Protein AF-A0A957XWQ9-F1 (afdb_monomer_lite)

Secondary structure (DSSP, 8-state):
---------HHHHHHHHHHHHHHHHHHHHHHHHHHHIIIIITTSBHHHHTTSTT--HHHHHHH-THHHHHHHHHHHHHHHHHHHHHHHHTT--GGGHHHHHHHHHHHHHHHHHHHTTB--TT-THHHHHHHHHHHHHTT---TTT--GGG-TTSTTTTT-S-TT----S-HHHHHHHHHHHHHHHHHH-

Radius of gyration: 24.07 Å; chains: 1; bounding box: 69×30×76 Å

pLDDT: mean 92.52, std 11.24, range [43.78, 98.69]

Sequence (189 aa):
MRSQSRAFPNSVFQASTSRLALWVLLGAGALSIVCYWAFFVRPFGLLDLAHRPLLDLFKLSQTDPAARTRVIAGYLVLGALYWLGWRAAQRVERQDARAAWLVVIASAMIAAGVLLFMYPFGAADLFDNIMHGRILGVYGANPFTDTAAQFRGDPIYAFTAWKRTTSAYGPAWEMLAGGTAWLVHQIVG

Structure (mmCIF, N/CA/C/O backbone):
data_AF-A0A957XWQ9-F1
#
_entry.id   AF-A0A957XWQ9-F1
#
loop_
_atom_site.group_PDB
_atom_site.id
_atom_site.type_symbol
_atom_site.label_atom_id
_atom_site.label_alt_id
_atom_site.label_comp_id
_atom_site.label_asym_id
_atom_site.label_entity_id
_atom_site.label_seq_id
_atom_site.pdbx_PDB_ins_code
_atom_site.Cartn_x
_atom_site.Cartn_y
_atom_site.Cartn_z
_atom_site.occupancy
_atom_site.B_iso_or_equiv
_atom_site.auth_seq_id
_atom_site.auth_c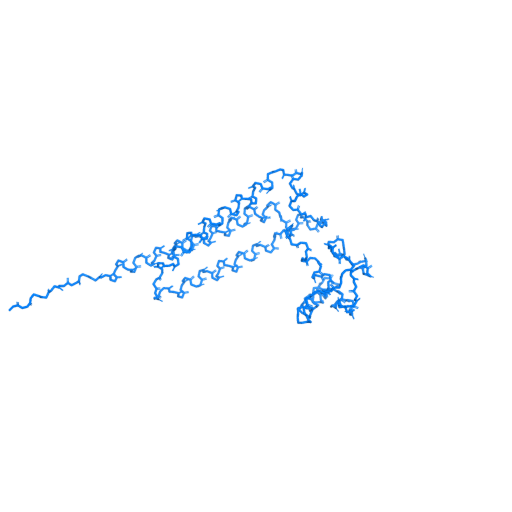omp_id
_atom_site.auth_asym_id
_atom_site.auth_atom_id
_atom_site.pdbx_PDB_model_num
ATOM 1 N N . MET A 1 1 ? -46.807 -10.553 50.961 1.00 46.06 1 MET A N 1
ATOM 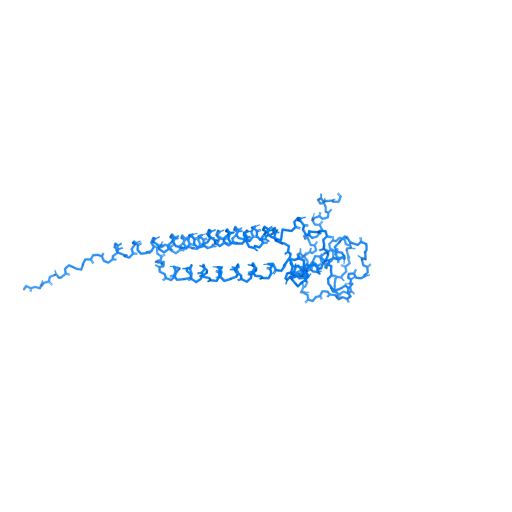2 C CA . MET A 1 1 ? -46.068 -9.380 50.443 1.00 46.06 1 MET A CA 1
ATOM 3 C C . MET A 1 1 ? -44.795 -9.860 49.748 1.00 46.06 1 MET A C 1
ATOM 5 O O . MET A 1 1 ? -43.836 -10.193 50.426 1.00 46.06 1 MET A O 1
ATOM 9 N N . ARG A 1 2 ? -44.802 -9.991 48.412 1.00 43.78 2 ARG A N 1
ATOM 10 C CA . ARG A 1 2 ? -43.590 -10.260 47.617 1.00 43.78 2 ARG A CA 1
ATOM 11 C C . ARG A 1 2 ? -43.001 -8.915 47.201 1.00 43.78 2 ARG A C 1
ATOM 13 O O . ARG A 1 2 ? -43.626 -8.181 46.443 1.00 43.78 2 ARG A O 1
ATOM 20 N N . SER A 1 3 ? -41.838 -8.598 47.759 1.00 50.34 3 SER A N 1
ATOM 21 C CA . SER A 1 3 ? -41.017 -7.443 47.404 1.00 50.34 3 SER A CA 1
ATOM 22 C C . SER A 1 3 ? -40.671 -7.495 45.911 1.00 50.34 3 SER A C 1
ATOM 24 O O . SER A 1 3 ? -39.989 -8.415 45.464 1.00 50.34 3 SER A O 1
ATOM 26 N N . GLN A 1 4 ? -41.176 -6.536 45.131 1.00 49.97 4 GLN A N 1
ATOM 27 C CA . GLN A 1 4 ? -40.688 -6.270 43.781 1.00 49.97 4 GLN A CA 1
ATOM 28 C C . GLN A 1 4 ? -39.400 -5.449 43.900 1.00 49.97 4 GLN A C 1
ATOM 30 O O . GLN A 1 4 ? -39.441 -4.228 44.052 1.00 49.97 4 GLN A O 1
ATOM 35 N N . SER A 1 5 ? -38.247 -6.111 43.830 1.00 50.88 5 SER A N 1
ATOM 36 C CA . SER A 1 5 ? -36.972 -5.431 43.611 1.00 50.88 5 SER A CA 1
ATOM 37 C C . SER A 1 5 ? -36.968 -4.857 42.191 1.00 50.88 5 SER A C 1
ATOM 39 O O . SER A 1 5 ? -36.780 -5.589 41.217 1.00 50.88 5 SER A O 1
ATOM 41 N N . ARG A 1 6 ? -37.213 -3.550 42.057 1.00 54.44 6 ARG A N 1
ATOM 42 C CA . ARG A 1 6 ? -37.008 -2.813 40.804 1.00 54.44 6 ARG A CA 1
ATOM 43 C C . ARG A 1 6 ? -35.522 -2.870 40.450 1.00 54.44 6 ARG A C 1
ATOM 45 O O . ARG A 1 6 ? -34.718 -2.155 41.041 1.00 54.44 6 ARG A O 1
ATOM 52 N N . ALA A 1 7 ? -35.160 -3.731 39.504 1.00 58.50 7 ALA A N 1
ATOM 53 C CA . ALA A 1 7 ? -33.863 -3.663 38.851 1.00 58.50 7 ALA A CA 1
ATOM 54 C C . ALA A 1 7 ? -33.767 -2.306 38.135 1.00 58.50 7 ALA A C 1
ATOM 56 O O . ALA A 1 7 ? -34.579 -2.003 37.260 1.00 58.50 7 ALA A O 1
ATOM 57 N N . PHE A 1 8 ? -32.814 -1.468 38.541 1.00 59.78 8 PHE A N 1
ATOM 58 C CA . PHE A 1 8 ? -32.465 -0.266 37.788 1.00 59.78 8 PHE A CA 1
ATOM 59 C C . PHE A 1 8 ? -32.029 -0.672 36.367 1.00 59.78 8 PHE A C 1
ATOM 61 O O . PHE A 1 8 ? -31.379 -1.708 36.203 1.00 59.78 8 PHE A O 1
ATOM 68 N N . PRO A 1 9 ? -32.391 0.088 35.321 1.00 54.88 9 PRO A N 1
ATOM 69 C CA . PRO A 1 9 ? -32.168 -0.343 33.949 1.00 54.88 9 PRO A CA 1
ATOM 70 C C . PRO A 1 9 ? -30.676 -0.278 33.593 1.00 54.88 9 PRO A C 1
ATOM 72 O O . PRO A 1 9 ? -30.135 0.783 33.284 1.00 54.88 9 PRO A O 1
ATOM 75 N N . ASN A 1 10 ? -30.022 -1.445 33.577 1.00 62.34 10 ASN A N 1
ATOM 76 C CA . ASN A 1 10 ? -28.653 -1.648 33.079 1.00 62.34 10 ASN A CA 1
ATOM 77 C C . ASN A 1 10 ? -28.434 -1.120 31.646 1.00 62.34 10 ASN A C 1
ATOM 79 O O . ASN A 1 10 ? -27.294 -0.896 31.249 1.00 62.34 10 ASN A O 1
ATOM 83 N N . SER A 1 11 ? -29.507 -0.884 30.887 1.00 62.12 11 SER A N 1
ATOM 84 C CA . SER A 1 11 ? -29.469 -0.446 29.490 1.00 62.12 11 SER A CA 1
ATOM 85 C C . SER A 1 11 ? -28.852 0.941 29.279 1.00 62.12 11 SER A C 1
ATOM 87 O O . SER A 1 11 ? -28.227 1.169 28.248 1.00 62.12 11 SER A O 1
ATOM 89 N N . VAL A 1 12 ? -28.976 1.870 30.237 1.00 67.19 12 VAL A N 1
ATOM 90 C CA . VAL A 1 12 ? -28.429 3.235 30.084 1.00 67.19 12 VAL A CA 1
ATOM 91 C C . VAL A 1 12 ? -26.901 3.246 30.225 1.00 67.19 12 VAL A C 1
ATOM 93 O O . VAL A 1 12 ? -26.213 3.886 29.431 1.00 67.19 12 VAL A O 1
ATOM 96 N N . PHE A 1 13 ? -26.362 2.499 31.195 1.00 65.06 13 PHE A N 1
ATOM 97 C CA . PHE A 1 13 ? -24.912 2.337 31.389 1.00 65.06 13 PHE A CA 1
ATOM 98 C C . PHE A 1 13 ? -24.255 1.528 30.259 1.00 65.06 13 PHE A C 1
ATOM 100 O O . PHE A 1 13 ? -23.121 1.793 29.861 1.00 65.06 13 PHE A O 1
ATOM 107 N N . GLN A 1 14 ? -24.988 0.558 29.721 1.00 67.62 14 GLN A N 1
ATOM 108 C CA . GLN A 1 14 ? -24.606 -0.243 28.560 1.00 67.62 14 GLN A CA 1
ATOM 109 C C . GLN A 1 14 ? -24.480 0.620 27.291 1.00 67.62 14 GLN A C 1
ATOM 111 O O . GLN A 1 14 ? -23.407 0.711 26.686 1.00 67.62 14 GLN A O 1
ATOM 116 N N . ALA A 1 15 ? -25.511 1.417 26.993 1.00 69.25 15 ALA A N 1
ATOM 117 C CA . ALA A 1 15 ? -25.511 2.321 25.845 1.00 69.25 15 ALA A CA 1
ATOM 118 C C . ALA A 1 15 ? -24.412 3.404 25.904 1.00 69.25 15 ALA A C 1
ATOM 120 O O . ALA A 1 15 ? -23.830 3.749 24.873 1.00 69.25 15 ALA A O 1
ATOM 121 N N . SER A 1 16 ? -24.092 3.952 27.084 1.00 78.94 16 SER A N 1
ATOM 122 C CA . SER A 1 16 ? -23.015 4.949 27.220 1.00 78.94 16 SER A CA 1
ATOM 123 C C . SER A 1 16 ? -21.623 4.344 26.995 1.00 78.94 16 SER A C 1
ATOM 125 O O . SER A 1 16 ? -20.767 4.979 26.375 1.00 78.94 16 SER A O 1
ATOM 127 N N . THR A 1 17 ? -21.421 3.095 27.421 1.00 86.69 17 THR A N 1
ATOM 128 C CA . THR A 1 17 ? -20.167 2.350 27.237 1.00 86.69 17 THR A CA 1
ATOM 129 C C . THR A 1 17 ? -19.927 2.009 25.765 1.00 86.69 17 THR A C 1
ATOM 131 O O . THR A 1 17 ? -18.822 2.222 25.260 1.00 86.69 17 THR A O 1
ATOM 134 N N . SER A 1 18 ? -20.964 1.556 25.052 1.00 89.62 18 SER A N 1
ATOM 135 C CA . SER A 1 18 ? -20.885 1.243 23.617 1.00 89.62 18 SER A CA 1
ATOM 136 C C . SER A 1 18 ? -20.579 2.488 22.770 1.00 89.62 18 SER A C 1
ATOM 138 O O . SER A 1 18 ? -19.695 2.473 21.911 1.00 89.62 18 SER A O 1
ATOM 140 N N . ARG A 1 19 ? -21.216 3.628 23.074 1.00 92.50 19 ARG A N 1
ATOM 141 C CA . ARG A 1 19 ? -20.929 4.907 22.398 1.00 92.50 19 ARG A CA 1
ATOM 142 C C . ARG A 1 19 ? -19.493 5.373 22.612 1.00 92.50 19 ARG A C 1
ATOM 144 O O . ARG A 1 19 ? -18.848 5.803 21.660 1.00 92.50 19 ARG A O 1
ATOM 151 N N . LEU A 1 20 ? -18.976 5.280 23.838 1.00 95.44 20 LEU A N 1
ATOM 152 C CA . LEU A 1 20 ? -17.574 5.595 24.113 1.00 95.44 20 LEU A CA 1
ATOM 153 C C . LEU A 1 20 ? -16.636 4.681 23.311 1.00 95.44 20 LEU A C 1
ATOM 155 O O . LEU A 1 20 ? -15.661 5.159 22.737 1.00 95.44 20 LEU A O 1
ATOM 159 N N . ALA A 1 21 ? -16.948 3.386 23.225 1.00 96.31 21 ALA A N 1
ATOM 160 C CA . ALA A 1 21 ? -16.176 2.437 22.432 1.00 96.31 21 ALA A CA 1
ATOM 161 C C . ALA A 1 21 ? -16.146 2.806 20.937 1.00 96.31 21 ALA A C 1
ATOM 163 O O . ALA A 1 21 ? -15.078 2.767 20.329 1.00 96.31 21 ALA A O 1
ATOM 164 N N . LEU A 1 22 ? -17.270 3.244 20.359 1.00 96.94 22 LEU A N 1
ATOM 165 C CA . LEU A 1 22 ? -17.308 3.745 18.980 1.00 96.94 22 LEU A CA 1
ATOM 166 C C . LEU A 1 22 ? -16.409 4.971 18.775 1.00 96.94 22 LEU A C 1
ATOM 168 O O . LEU A 1 22 ? -15.681 5.031 17.785 1.00 96.94 22 LEU A O 1
ATOM 172 N N . TRP A 1 23 ? -16.411 5.927 19.708 1.00 97.69 23 TRP A N 1
ATOM 173 C CA . TRP A 1 23 ? -15.533 7.099 19.625 1.00 97.69 23 TRP A CA 1
ATOM 174 C C . TRP A 1 23 ? -14.055 6.733 19.732 1.00 97.69 23 TRP A C 1
ATOM 176 O O . TRP A 1 23 ? -13.239 7.275 18.988 1.00 97.69 23 TRP A O 1
ATOM 186 N N . VAL A 1 24 ? -13.703 5.788 20.608 1.00 97.94 24 VAL A N 1
ATOM 187 C CA . VAL A 1 24 ? -12.328 5.277 20.705 1.00 97.94 24 VAL A CA 1
ATOM 188 C C . VAL A 1 24 ? -11.924 4.569 19.412 1.00 97.94 24 VAL A C 1
ATOM 190 O O . VAL A 1 24 ? -10.815 4.781 18.932 1.00 97.94 24 VAL A O 1
ATOM 193 N N . LEU A 1 25 ? -12.818 3.775 18.818 1.00 97.81 25 LEU A N 1
ATOM 194 C CA . LEU A 1 25 ? -12.569 3.090 17.551 1.00 97.81 25 LEU A CA 1
ATOM 195 C C . LEU A 1 25 ? -12.349 4.087 16.403 1.00 97.81 25 LEU A C 1
ATOM 197 O O . LEU A 1 25 ? -11.385 3.955 15.651 1.00 97.81 25 LEU A O 1
ATOM 201 N N . LEU A 1 26 ? -13.199 5.114 16.308 1.00 98.38 26 LEU A N 1
ATOM 202 C CA . LEU A 1 26 ? -13.067 6.187 15.322 1.00 98.38 26 LEU A CA 1
ATOM 203 C C . LEU A 1 26 ? -11.764 6.970 15.518 1.00 98.38 26 LEU A C 1
ATOM 205 O O . LEU A 1 26 ? -11.036 7.203 14.556 1.00 98.38 26 LEU A O 1
ATOM 209 N N . GLY A 1 27 ? -11.449 7.339 16.761 1.00 98.44 27 GLY A N 1
ATOM 210 C CA . GLY A 1 27 ? -10.215 8.039 17.105 1.00 98.44 27 GLY A CA 1
ATOM 211 C C . GLY A 1 27 ? -8.971 7.216 16.774 1.00 98.44 27 GLY A C 1
ATOM 212 O O . GLY A 1 27 ? -8.034 7.742 16.179 1.00 98.44 27 GLY A O 1
ATOM 213 N N . ALA A 1 28 ? -8.975 5.915 17.081 1.00 98.50 28 ALA A N 1
ATOM 214 C CA . ALA A 1 28 ? -7.885 5.008 16.733 1.00 98.50 28 ALA A CA 1
ATOM 215 C C . ALA A 1 28 ? -7.700 4.893 15.211 1.00 98.50 28 ALA A C 1
ATOM 217 O O . ALA A 1 28 ? -6.566 4.956 14.734 1.00 98.50 28 ALA A O 1
ATOM 218 N N . GLY A 1 29 ? -8.791 4.787 14.446 1.00 98.31 29 GLY A N 1
ATOM 219 C CA . GLY A 1 29 ? -8.755 4.776 12.981 1.00 98.31 29 GLY A CA 1
ATOM 220 C C . GLY A 1 29 ? -8.185 6.072 12.397 1.00 98.31 29 GLY A C 1
ATOM 221 O O . GLY A 1 29 ? -7.226 6.035 11.626 1.00 98.31 29 GLY A O 1
ATOM 222 N N . ALA A 1 30 ? -8.705 7.224 12.828 1.00 98.50 30 ALA A N 1
ATOM 223 C CA . ALA A 1 30 ? -8.245 8.538 12.380 1.00 98.50 30 ALA A CA 1
ATOM 224 C C . ALA A 1 30 ? -6.764 8.789 12.717 1.00 98.50 30 ALA A C 1
ATOM 226 O O . ALA A 1 30 ? -5.989 9.207 11.857 1.00 98.50 30 ALA A O 1
ATOM 227 N N . LEU A 1 31 ? -6.340 8.477 13.946 1.00 98.62 31 LEU A N 1
ATOM 228 C CA . LEU A 1 31 ? -4.939 8.605 14.356 1.00 98.62 31 LEU A CA 1
ATOM 229 C C . LEU A 1 31 ? -4.024 7.629 13.611 1.00 98.62 31 LEU A C 1
ATOM 231 O O . LEU A 1 31 ? -2.883 7.983 13.319 1.00 98.62 31 LEU A O 1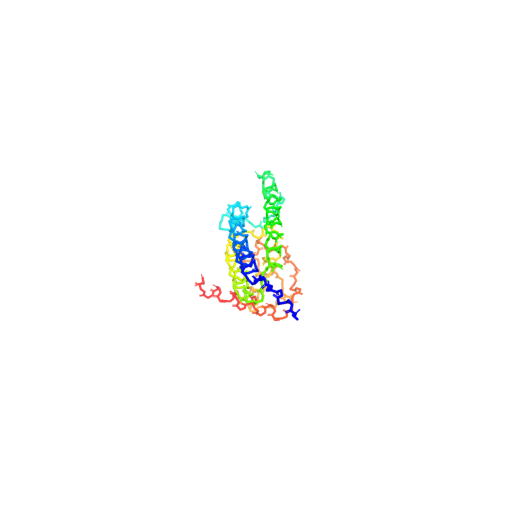
ATOM 235 N N . SER A 1 32 ? -4.511 6.435 13.257 1.00 98.69 32 SER A N 1
ATOM 236 C CA . SER A 1 32 ? -3.740 5.482 12.449 1.00 98.69 32 SER A CA 1
ATOM 237 C C . SER A 1 32 ? -3.475 6.040 11.054 1.00 98.69 32 SER A C 1
ATOM 239 O O . SER A 1 32 ? -2.348 5.963 10.579 1.00 98.69 32 SER A O 1
ATOM 241 N N . ILE A 1 33 ? -4.466 6.683 10.427 1.00 98.69 33 ILE A N 1
ATOM 242 C CA . ILE A 1 33 ? -4.307 7.356 9.126 1.00 98.69 33 ILE A CA 1
ATOM 243 C C . ILE A 1 33 ? -3.258 8.474 9.209 1.00 98.69 33 ILE A C 1
ATOM 245 O O . ILE A 1 33 ? -2.363 8.546 8.365 1.00 98.69 33 ILE A O 1
ATOM 249 N N . VAL A 1 34 ? -3.314 9.308 10.253 1.00 98.50 34 VAL A N 1
ATOM 250 C CA . VAL A 1 34 ? -2.301 10.352 10.491 1.00 98.50 34 VAL A CA 1
ATOM 251 C C . VAL A 1 34 ? -0.915 9.736 10.698 1.00 98.50 34 VAL A C 1
ATOM 253 O O . VAL A 1 34 ? 0.068 10.250 10.168 1.00 98.50 34 VAL A O 1
ATOM 256 N N . CYS A 1 35 ? -0.825 8.618 11.421 1.00 98.44 35 CYS A N 1
ATOM 257 C CA . CYS A 1 35 ? 0.426 7.899 11.636 1.00 98.44 35 CYS A CA 1
ATOM 258 C C . CYS A 1 35 ? 0.991 7.327 10.325 1.00 98.44 35 CYS A C 1
ATOM 260 O O . CYS A 1 35 ? 2.171 7.538 10.040 1.00 98.44 35 CYS A O 1
ATOM 262 N N . TYR A 1 36 ? 0.159 6.691 9.489 1.00 98.38 36 TYR A N 1
ATOM 263 C CA . TYR A 1 36 ? 0.558 6.223 8.159 1.00 98.38 36 TYR A CA 1
ATOM 264 C C . TYR A 1 36 ? 1.120 7.362 7.312 1.00 98.38 36 TYR A C 1
ATOM 266 O O . TYR A 1 36 ? 2.205 7.241 6.744 1.00 98.38 36 TYR A O 1
ATOM 274 N N . TRP A 1 37 ? 0.435 8.504 7.280 1.00 98.25 37 TRP A N 1
ATOM 275 C CA . TRP A 1 37 ? 0.931 9.652 6.537 1.00 98.25 37 TRP A CA 1
ATOM 276 C C . TRP A 1 37 ? 2.257 10.187 7.104 1.00 98.25 37 TRP A C 1
ATOM 278 O O . TRP A 1 37 ? 3.220 10.365 6.362 1.00 98.25 37 TRP A O 1
ATOM 288 N N . ALA A 1 38 ? 2.336 10.414 8.416 1.00 97.88 38 ALA A N 1
ATOM 289 C CA . ALA A 1 38 ? 3.471 11.089 9.043 1.00 97.88 38 ALA A CA 1
ATOM 290 C C . ALA A 1 38 ? 4.752 10.240 9.084 1.00 97.88 38 ALA A C 1
ATOM 292 O O . ALA A 1 38 ? 5.842 10.774 8.878 1.00 97.88 38 ALA A O 1
ATOM 293 N N . PHE A 1 39 ? 4.632 8.939 9.364 1.00 97.31 39 PHE A N 1
ATOM 294 C CA . PHE A 1 39 ? 5.783 8.047 9.535 1.00 97.31 39 PHE A CA 1
A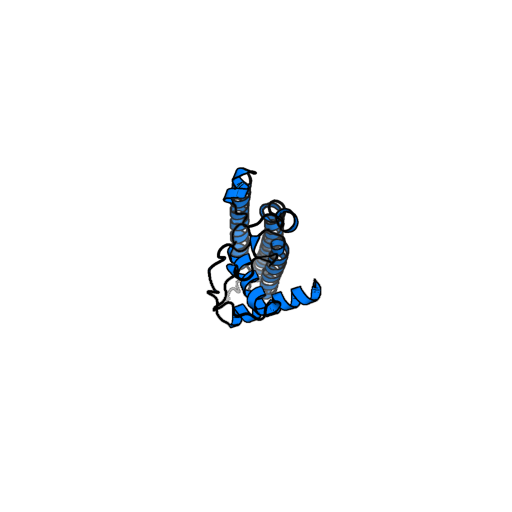TOM 295 C C . PHE A 1 39 ? 6.178 7.310 8.255 1.00 97.31 39 PHE A C 1
ATOM 297 O O . PHE A 1 39 ? 7.337 6.911 8.144 1.00 97.31 39 PHE A O 1
ATOM 304 N N . PHE A 1 40 ? 5.253 7.141 7.303 1.00 96.44 40 PHE A N 1
ATOM 305 C CA . PHE A 1 40 ? 5.486 6.321 6.115 1.00 96.44 40 PHE A CA 1
ATOM 306 C C . PHE A 1 40 ? 5.379 7.115 4.812 1.00 96.44 40 PHE A C 1
ATOM 308 O O . PHE A 1 40 ? 6.364 7.219 4.089 1.00 96.44 40 PHE A O 1
ATOM 315 N N . VAL A 1 41 ? 4.233 7.733 4.520 1.00 97.00 41 VAL A N 1
ATOM 316 C CA . VAL A 1 41 ? 4.032 8.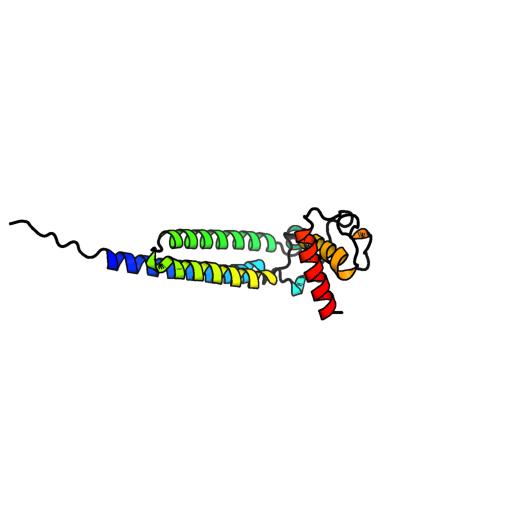417 3.227 1.00 97.00 41 VAL A CA 1
ATOM 317 C C . VAL A 1 41 ? 4.909 9.656 3.095 1.00 97.00 41 VAL A C 1
ATOM 319 O O . VAL A 1 41 ? 5.587 9.823 2.091 1.00 97.00 41 VAL A O 1
ATOM 322 N N . ARG A 1 42 ? 4.929 10.529 4.106 1.00 95.88 42 ARG A N 1
ATOM 323 C CA . ARG A 1 42 ? 5.693 11.780 4.052 1.00 95.88 42 ARG A CA 1
ATOM 324 C C . ARG A 1 42 ? 7.212 11.551 3.957 1.00 95.88 42 ARG A C 1
ATOM 326 O O . ARG A 1 42 ? 7.841 12.269 3.189 1.00 95.88 42 ARG A O 1
ATOM 333 N N . PRO A 1 43 ? 7.834 10.619 4.709 1.00 94.38 43 PRO A N 1
ATOM 334 C CA . PRO A 1 43 ? 9.275 10.379 4.596 1.00 94.38 43 PRO A CA 1
ATOM 335 C C . PRO A 1 43 ? 9.665 9.515 3.390 1.00 94.38 43 PRO A C 1
ATOM 337 O O . PRO A 1 43 ? 10.791 9.623 2.912 1.00 94.38 43 PRO A O 1
ATOM 340 N N . PHE A 1 44 ? 8.762 8.649 2.921 1.00 95.06 44 PHE A N 1
ATOM 341 C CA . PHE A 1 44 ? 9.017 7.685 1.847 1.00 95.06 44 PHE A CA 1
ATOM 342 C C . PHE A 1 44 ? 8.016 7.860 0.703 1.00 95.06 44 PHE A C 1
ATOM 344 O O . PHE A 1 44 ? 7.407 6.893 0.247 1.00 95.06 44 PHE A O 1
ATOM 351 N N . GLY A 1 45 ? 7.818 9.099 0.257 1.00 96.00 45 GLY A N 1
ATOM 352 C CA . GLY A 1 45 ? 6.843 9.431 -0.776 1.00 96.00 45 GLY A CA 1
ATOM 353 C C . GLY A 1 45 ? 7.152 8.742 -2.103 1.00 96.00 45 GLY A C 1
ATOM 354 O O . GLY A 1 45 ? 8.282 8.783 -2.592 1.00 96.00 45 GLY A O 1
ATOM 355 N N . LEU A 1 46 ? 6.136 8.124 -2.707 1.00 94.88 46 LEU A N 1
ATOM 356 C CA . LEU A 1 46 ? 6.254 7.446 -3.996 1.00 94.88 46 LEU A CA 1
ATOM 357 C C . LEU A 1 46 ? 6.749 8.409 -5.073 1.00 94.88 46 LEU A C 1
ATOM 359 O O . LEU A 1 46 ? 7.689 8.076 -5.780 1.00 94.88 46 LEU A O 1
ATOM 363 N N . LEU A 1 47 ? 6.163 9.604 -5.172 1.00 93.94 47 LEU A N 1
ATOM 364 C CA . LEU A 1 47 ? 6.509 10.581 -6.213 1.00 93.94 47 LEU A CA 1
ATOM 365 C C . LEU A 1 47 ? 7.952 11.087 -6.083 1.00 93.94 47 LEU A C 1
ATOM 367 O O . LEU A 1 47 ? 8.632 11.269 -7.090 1.00 93.94 47 LEU A O 1
ATOM 371 N N . ASP A 1 48 ? 8.441 11.237 -4.852 1.00 93.31 48 ASP A N 1
ATOM 372 C CA . ASP A 1 48 ? 9.808 11.686 -4.585 1.00 93.31 48 ASP A CA 1
ATOM 373 C C . ASP A 1 48 ? 10.836 10.597 -4.897 1.00 93.31 48 ASP A C 1
ATOM 375 O O . ASP A 1 48 ? 11.948 10.889 -5.329 1.00 93.31 48 ASP A O 1
ATOM 379 N N . LEU A 1 49 ? 10.480 9.328 -4.687 1.00 93.38 49 LEU A N 1
ATOM 380 C CA . LEU A 1 49 ? 11.396 8.192 -4.807 1.00 93.38 49 LEU A CA 1
ATOM 381 C C . LEU A 1 49 ? 11.198 7.376 -6.092 1.00 93.38 49 LEU A C 1
ATOM 383 O O . LEU A 1 49 ? 12.006 6.492 -6.375 1.00 93.38 49 LEU A O 1
ATOM 387 N N . ALA A 1 50 ? 10.190 7.693 -6.911 1.00 90.75 50 ALA A N 1
ATOM 388 C CA . ALA A 1 50 ? 9.825 6.952 -8.122 1.00 90.75 50 ALA A CA 1
ATOM 389 C C . ALA A 1 50 ? 10.951 6.855 -9.159 1.00 90.75 50 ALA A C 1
ATOM 391 O O . ALA A 1 50 ? 10.923 5.963 -9.992 1.00 90.75 50 ALA A O 1
ATOM 392 N N . HIS A 1 51 ? 11.951 7.736 -9.113 1.00 92.00 51 HIS A N 1
ATOM 393 C CA . HIS A 1 51 ? 13.105 7.714 -10.015 1.00 92.00 51 HIS A CA 1
ATOM 394 C C . HIS A 1 51 ? 14.267 6.838 -9.508 1.00 92.00 51 HIS A C 1
ATOM 396 O O . HIS A 1 51 ? 15.292 6.725 -10.179 1.00 92.00 51 HIS A O 1
ATOM 402 N N . ARG A 1 52 ? 14.149 6.245 -8.311 1.00 92.50 52 ARG A N 1
ATOM 403 C CA . ARG A 1 52 ? 15.206 5.449 -7.674 1.00 92.50 52 ARG A CA 1
ATOM 404 C C . ARG A 1 52 ? 14.848 3.964 -7.722 1.00 92.50 52 ARG A C 1
ATOM 406 O O . ARG A 1 52 ? 14.007 3.529 -6.936 1.00 92.50 52 ARG A O 1
ATOM 413 N N . PRO A 1 53 ? 15.454 3.168 -8.616 1.00 92.31 53 PRO A N 1
ATOM 414 C CA . PRO A 1 53 ? 15.140 1.750 -8.719 1.00 92.31 53 PRO A CA 1
ATOM 415 C C . PRO A 1 53 ? 15.658 0.944 -7.528 1.00 92.31 53 PRO A C 1
ATOM 417 O O . PRO A 1 53 ? 16.752 1.199 -7.020 1.00 92.31 53 PRO A O 1
ATOM 420 N N . LEU A 1 54 ? 14.884 -0.076 -7.135 1.00 90.81 54 LEU A N 1
ATOM 421 C CA . LEU A 1 54 ? 15.262 -1.079 -6.130 1.00 90.81 54 LEU A CA 1
ATOM 422 C C . LEU A 1 54 ? 15.727 -0.462 -4.804 1.00 90.81 54 LEU A C 1
ATOM 424 O O . LEU A 1 54 ? 16.700 -0.919 -4.193 1.00 90.81 54 LEU A O 1
ATOM 428 N N . LEU A 1 55 ? 15.064 0.613 -4.382 1.00 92.69 55 LEU A N 1
ATOM 429 C CA . LEU A 1 55 ? 15.352 1.246 -3.110 1.00 92.69 55 LEU A CA 1
ATOM 430 C C . LEU A 1 55 ? 14.734 0.416 -1.984 1.00 92.69 55 LEU A C 1
ATOM 432 O O . LEU A 1 55 ? 13.542 0.130 -2.000 1.00 92.69 55 LEU A O 1
ATOM 436 N N . ASP A 1 56 ? 15.552 0.042 -1.009 1.00 92.31 56 ASP A N 1
ATOM 437 C CA . ASP A 1 56 ? 15.127 -0.704 0.171 1.00 92.31 56 ASP A CA 1
ATOM 438 C C . ASP A 1 56 ? 15.387 0.115 1.444 1.00 92.31 56 ASP A C 1
ATOM 440 O O . ASP A 1 56 ? 16.083 1.140 1.430 1.00 92.31 56 ASP A O 1
ATOM 444 N N . LEU A 1 57 ? 14.817 -0.329 2.568 1.00 92.19 57 LEU A N 1
ATOM 445 C CA . LEU A 1 57 ? 14.984 0.362 3.848 1.00 92.19 57 LEU A CA 1
ATOM 446 C C . LEU A 1 57 ? 16.456 0.437 4.287 1.00 92.19 57 LEU A C 1
ATOM 448 O O . LEU A 1 57 ? 16.848 1.404 4.940 1.00 92.19 57 LEU A O 1
ATOM 452 N N . PHE A 1 58 ? 17.280 -0.552 3.928 1.00 91.25 58 PHE A N 1
ATOM 453 C CA . PHE A 1 58 ? 18.698 -0.561 4.276 1.00 91.25 58 PHE A CA 1
ATOM 454 C C . PHE A 1 58 ? 19.445 0.560 3.544 1.00 91.25 58 PHE A C 1
ATOM 456 O O . PHE A 1 58 ? 20.115 1.363 4.192 1.00 91.25 58 PHE A O 1
ATOM 463 N N . LYS A 1 59 ? 19.259 0.698 2.229 1.00 91.88 59 LYS A N 1
ATOM 464 C CA . LYS A 1 59 ? 19.813 1.789 1.412 1.00 91.88 59 LYS A CA 1
ATOM 465 C C . LYS A 1 59 ? 19.320 3.155 1.882 1.00 91.88 59 LYS A C 1
ATOM 467 O O . LYS A 1 59 ? 20.127 4.067 2.036 1.00 91.88 59 LYS A O 1
ATOM 472 N N . LEU A 1 60 ? 18.024 3.284 2.178 1.00 91.69 60 LEU A N 1
ATOM 473 C CA . LEU A 1 60 ? 17.454 4.507 2.757 1.00 91.69 60 LEU A CA 1
ATOM 474 C C . LEU A 1 60 ? 18.128 4.875 4.084 1.00 91.69 60 LEU A C 1
ATOM 476 O O . LEU A 1 60 ? 18.466 6.037 4.303 1.00 91.69 60 LEU A O 1
ATOM 480 N N . SER A 1 61 ? 18.375 3.885 4.946 1.00 91.62 61 SER A N 1
ATOM 481 C CA . SER A 1 61 ? 18.994 4.106 6.257 1.00 91.62 61 SER A CA 1
ATOM 482 C C . SER A 1 61 ? 20.466 4.522 6.201 1.00 91.62 61 SER A C 1
ATOM 484 O O . SER A 1 61 ? 20.953 5.127 7.152 1.00 91.62 61 SER A O 1
ATOM 486 N N . GLN A 1 62 ? 21.171 4.244 5.097 1.00 91.75 62 GLN A N 1
ATOM 487 C CA . GLN A 1 62 ? 22.549 4.710 4.905 1.00 91.75 62 GLN A CA 1
ATOM 488 C C . GLN A 1 62 ? 22.610 6.223 4.674 1.00 91.75 62 GLN A C 1
ATOM 490 O O . GLN A 1 62 ? 23.544 6.876 5.129 1.00 91.75 62 GLN A O 1
ATOM 495 N N . THR A 1 63 ? 21.614 6.784 3.981 1.00 88.69 63 THR A N 1
ATOM 496 C CA . THR A 1 63 ? 21.524 8.230 3.720 1.00 88.69 63 THR A CA 1
ATOM 497 C C . THR A 1 63 ? 20.769 8.985 4.807 1.00 88.69 63 THR A C 1
ATOM 499 O O . THR A 1 63 ? 21.078 10.140 5.082 1.00 88.69 63 THR A O 1
ATOM 502 N N . ASP A 1 64 ? 19.785 8.340 5.431 1.00 91.12 64 ASP A N 1
ATOM 503 C CA . ASP A 1 64 ? 18.990 8.899 6.519 1.00 91.12 64 ASP A CA 1
ATOM 504 C C . ASP A 1 64 ? 18.921 7.890 7.675 1.00 91.12 64 ASP A C 1
ATOM 506 O O . ASP A 1 64 ? 18.019 7.045 7.716 1.00 91.12 64 ASP A O 1
ATOM 510 N N . PRO A 1 65 ? 19.845 7.974 8.649 1.00 89.69 65 PRO A N 1
ATOM 511 C CA . PRO A 1 65 ? 19.876 7.061 9.790 1.00 89.69 65 PRO A CA 1
ATOM 512 C C . PRO A 1 65 ? 18.567 7.034 10.592 1.00 89.69 65 PRO A C 1
ATOM 514 O O . PRO A 1 65 ? 18.242 6.025 11.224 1.00 89.69 65 PRO A O 1
ATOM 517 N N . ALA A 1 66 ? 17.779 8.114 10.555 1.00 93.31 66 ALA A N 1
ATOM 518 C CA . ALA A 1 66 ? 16.502 8.179 11.251 1.00 93.31 66 ALA A CA 1
ATOM 519 C C . ALA A 1 66 ? 15.385 7.406 10.528 1.00 93.31 66 ALA A C 1
ATOM 521 O O . ALA A 1 66 ? 14.372 7.111 11.162 1.00 93.31 66 ALA A O 1
ATOM 522 N N . ALA A 1 67 ? 15.557 7.005 9.262 1.00 93.19 67 ALA A N 1
ATOM 523 C CA . ALA A 1 67 ? 14.568 6.225 8.514 1.00 93.19 67 ALA A CA 1
ATOM 524 C C . ALA A 1 67 ? 14.156 4.944 9.257 1.00 93.19 67 ALA A C 1
ATOM 526 O O . ALA A 1 67 ? 12.966 4.686 9.445 1.00 93.19 67 ALA A O 1
ATOM 527 N N . ARG A 1 68 ? 15.134 4.182 9.766 1.00 92.81 68 ARG A N 1
ATOM 528 C CA . ARG A 1 68 ? 14.878 2.950 10.529 1.00 92.81 68 ARG A CA 1
ATOM 529 C C . ARG A 1 68 ? 14.086 3.236 11.803 1.00 92.81 68 ARG A C 1
ATOM 531 O O . ARG A 1 68 ? 13.101 2.557 12.084 1.00 92.81 68 ARG A O 1
ATOM 538 N N . THR A 1 69 ? 14.497 4.249 12.560 1.00 94.31 69 THR A N 1
ATOM 539 C CA . THR A 1 69 ? 13.842 4.620 13.819 1.00 94.31 69 THR A CA 1
ATOM 540 C C . THR A 1 69 ? 12.419 5.120 13.585 1.00 94.31 69 THR A C 1
ATOM 542 O O . THR A 1 69 ? 11.528 4.751 14.344 1.00 94.31 69 THR A O 1
ATOM 545 N N . ARG A 1 70 ? 12.170 5.891 12.515 1.00 94.75 70 ARG A N 1
ATOM 546 C CA . ARG A 1 70 ? 10.818 6.338 12.140 1.00 94.75 70 ARG A CA 1
ATOM 547 C C . ARG A 1 70 ? 9.910 5.159 11.814 1.00 94.75 70 ARG A C 1
ATOM 549 O O . ARG A 1 70 ? 8.808 5.105 12.342 1.00 94.75 70 ARG A O 1
ATOM 556 N N . VAL A 1 71 ? 10.377 4.191 11.023 1.00 95.38 71 VAL A N 1
ATOM 557 C CA . VAL A 1 71 ? 9.591 2.988 10.703 1.00 95.38 71 VAL A CA 1
ATOM 558 C C . VAL A 1 71 ? 9.265 2.188 11.969 1.00 95.38 71 VAL A C 1
ATOM 560 O O . VAL A 1 71 ? 8.113 1.815 12.177 1.00 95.38 71 VAL A O 1
ATOM 563 N N . ILE A 1 72 ? 10.247 1.978 12.854 1.00 96.19 72 ILE A N 1
ATOM 564 C CA . ILE A 1 72 ? 10.031 1.279 14.133 1.00 96.19 72 ILE A CA 1
ATOM 565 C C . ILE A 1 72 ? 9.016 2.033 15.000 1.00 96.19 72 ILE A C 1
ATOM 567 O O . ILE A 1 72 ? 8.058 1.434 15.481 1.00 96.19 72 ILE A O 1
ATOM 571 N N . ALA A 1 73 ? 9.189 3.345 15.173 1.00 97.62 73 ALA A N 1
ATOM 572 C CA . ALA A 1 73 ? 8.269 4.173 15.947 1.00 97.62 73 ALA A CA 1
ATOM 573 C C . ALA A 1 73 ? 6.851 4.152 15.355 1.00 97.62 73 ALA A C 1
ATOM 575 O O . ALA A 1 73 ? 5.887 3.988 16.099 1.00 97.62 73 ALA A O 1
ATOM 576 N N . GLY A 1 74 ? 6.728 4.238 14.028 1.00 97.69 74 GLY A N 1
ATOM 577 C CA . GLY A 1 74 ? 5.459 4.131 13.314 1.00 97.69 74 GLY A CA 1
ATOM 578 C C . GLY A 1 74 ? 4.750 2.810 13.607 1.00 97.69 74 GLY A C 1
ATOM 579 O O . GLY A 1 74 ? 3.588 2.818 14.004 1.00 97.69 74 GLY A O 1
ATOM 580 N N . TYR A 1 75 ? 5.452 1.676 13.513 1.00 97.88 75 TYR A N 1
ATOM 581 C CA . TYR A 1 75 ? 4.876 0.371 13.858 1.00 97.88 75 TYR A CA 1
ATOM 582 C C . TYR A 1 75 ? 4.479 0.254 15.332 1.00 97.88 75 TYR A C 1
ATOM 584 O O . TYR A 1 75 ? 3.433 -0.321 15.626 1.00 97.88 75 TYR A O 1
ATOM 592 N N . LEU A 1 76 ? 5.263 0.809 16.262 1.00 98.56 76 LEU A N 1
ATOM 593 C CA . LEU A 1 76 ? 4.915 0.804 17.688 1.00 98.56 76 LEU A CA 1
ATOM 594 C C . LEU A 1 76 ? 3.650 1.627 17.969 1.00 98.56 76 LEU A C 1
ATOM 596 O O . LEU A 1 76 ? 2.759 1.161 18.680 1.00 98.56 76 LEU A O 1
ATOM 600 N N . VAL A 1 77 ? 3.541 2.822 17.379 1.00 98.50 77 VAL A N 1
ATOM 601 C CA . VAL A 1 77 ? 2.354 3.682 17.503 1.00 98.50 77 VAL A CA 1
ATOM 602 C C . VAL A 1 77 ? 1.132 3.001 16.886 1.00 98.50 77 VAL A C 1
ATOM 604 O O . VAL A 1 77 ? 0.092 2.914 17.538 1.00 98.50 77 VAL A O 1
ATOM 607 N N . LEU A 1 78 ? 1.257 2.453 15.675 1.00 98.50 78 LEU A N 1
ATOM 608 C CA . LEU A 1 78 ? 0.179 1.708 15.019 1.00 98.50 78 LEU A CA 1
ATOM 609 C C . LEU A 1 78 ? -0.233 0.470 15.820 1.00 98.50 78 LEU A C 1
ATOM 611 O O . LEU A 1 78 ? -1.423 0.205 15.950 1.00 98.50 78 LEU A O 1
ATOM 615 N N . GLY A 1 79 ? 0.718 -0.259 16.408 1.00 98.56 79 GLY A N 1
ATOM 616 C CA . GLY A 1 79 ? 0.436 -1.402 17.275 1.00 98.56 79 GLY A CA 1
ATOM 617 C C . GLY A 1 79 ? -0.363 -1.009 18.520 1.00 98.56 79 GLY A C 1
ATOM 618 O O . GLY A 1 79 ? -1.334 -1.682 18.871 1.00 98.56 79 GLY A O 1
ATOM 619 N N . ALA A 1 80 ? -0.015 0.116 19.153 1.00 98.62 80 ALA A N 1
ATOM 620 C CA . ALA A 1 80 ? -0.766 0.654 20.286 1.00 98.62 80 ALA A CA 1
ATOM 621 C C . ALA A 1 80 ? -2.184 1.100 19.881 1.00 98.62 80 ALA A C 1
ATOM 623 O O . ALA A 1 80 ? -3.151 0.774 20.572 1.00 98.62 80 ALA A O 1
ATOM 624 N N . LEU A 1 81 ? -2.327 1.792 18.745 1.00 98.56 81 LEU A N 1
ATOM 625 C CA . LEU A 1 81 ? -3.625 2.213 18.206 1.00 98.56 81 LEU A CA 1
ATOM 626 C C . LEU A 1 81 ? -4.500 1.016 17.819 1.00 98.56 81 LEU A C 1
ATOM 628 O O . LEU A 1 81 ? -5.685 0.996 18.146 1.00 98.56 81 LEU A O 1
ATOM 632 N N . TYR A 1 82 ? -3.916 -0.007 17.195 1.00 98.25 82 TYR A N 1
ATOM 633 C CA . TYR A 1 82 ? -4.596 -1.261 16.886 1.00 98.25 82 TYR A CA 1
ATOM 634 C C . TYR A 1 82 ? -5.090 -1.946 18.159 1.00 98.25 82 TYR A C 1
ATOM 636 O O . TYR A 1 82 ? -6.253 -2.337 18.238 1.00 98.25 82 TYR A O 1
ATOM 644 N N . TRP A 1 83 ? -4.244 -2.046 19.189 1.00 98.38 83 TRP A N 1
ATOM 645 C CA . TRP A 1 83 ? -4.639 -2.625 20.470 1.00 98.38 83 TRP A CA 1
ATOM 646 C C . TRP A 1 83 ? -5.788 -1.845 21.126 1.00 98.38 83 TRP A C 1
ATOM 648 O O . TRP A 1 83 ? -6.743 -2.460 21.606 1.00 98.38 83 TRP A O 1
ATOM 658 N N . LEU A 1 84 ? -5.748 -0.507 21.102 1.00 98.12 84 LEU A N 1
ATOM 659 C CA . LEU A 1 84 ? -6.840 0.343 21.590 1.00 98.12 84 LEU A CA 1
ATOM 660 C C . LEU A 1 84 ? -8.133 0.129 20.793 1.00 98.12 84 LEU A C 1
ATOM 662 O O . LEU A 1 84 ? -9.194 -0.057 21.391 1.00 98.12 84 LEU A O 1
ATOM 666 N N . GLY A 1 85 ? -8.045 0.099 19.461 1.00 97.69 85 GLY A N 1
ATOM 667 C CA . GLY A 1 85 ? -9.176 -0.166 18.573 1.00 97.69 85 GLY A CA 1
ATOM 668 C C . GLY A 1 85 ? -9.780 -1.550 18.806 1.00 97.69 85 GLY A C 1
ATOM 669 O O . GLY A 1 85 ? -10.994 -1.681 18.924 1.00 97.69 85 GLY A O 1
ATOM 670 N N . TRP A 1 86 ? -8.948 -2.576 18.981 1.00 97.81 86 TRP A N 1
ATOM 671 C CA . TRP A 1 86 ? -9.382 -3.936 19.301 1.00 97.81 86 TRP A CA 1
ATOM 672 C C . TRP A 1 86 ? -10.073 -4.019 20.669 1.00 97.81 86 TRP A C 1
ATOM 674 O O . TRP A 1 86 ? -11.151 -4.604 20.786 1.00 97.81 86 TRP A O 1
ATOM 684 N N . ARG A 1 87 ? -9.506 -3.381 21.703 1.00 97.88 87 ARG A N 1
ATOM 685 C CA . ARG A 1 87 ? -10.127 -3.275 23.036 1.00 97.88 87 ARG A CA 1
ATOM 686 C C . ARG A 1 87 ? -11.470 -2.547 22.986 1.00 97.88 87 ARG A C 1
ATOM 688 O O . ARG A 1 87 ? -12.387 -2.929 23.711 1.00 97.88 87 ARG A O 1
ATOM 695 N N . ALA A 1 88 ? -11.585 -1.509 22.161 1.00 96.81 88 ALA A N 1
ATOM 696 C CA . ALA A 1 88 ? -12.830 -0.783 21.954 1.00 96.81 88 ALA A CA 1
ATOM 697 C C . ALA A 1 88 ? -13.859 -1.640 21.206 1.00 96.81 88 ALA A C 1
ATOM 699 O O . ALA A 1 88 ? -14.990 -1.759 21.664 1.00 96.81 88 ALA A O 1
ATOM 700 N N . ALA A 1 89 ? -13.458 -2.323 20.133 1.00 96.00 89 ALA A N 1
ATOM 701 C CA . ALA A 1 89 ? -14.333 -3.191 19.350 1.00 96.00 89 ALA A CA 1
ATOM 702 C C . ALA A 1 89 ? -14.985 -4.301 20.197 1.00 96.00 89 ALA A C 1
ATOM 704 O O . ALA A 1 89 ? -16.160 -4.596 20.008 1.00 96.00 89 ALA A O 1
ATOM 705 N N . GLN A 1 90 ? -14.276 -4.859 21.186 1.00 95.56 90 GLN A N 1
ATOM 706 C CA . GLN A 1 90 ? -14.839 -5.849 22.123 1.00 95.56 90 GLN A CA 1
ATOM 707 C C . GLN A 1 90 ? -15.936 -5.300 23.048 1.00 95.56 90 GLN A C 1
ATOM 709 O O . GLN A 1 90 ? -16.679 -6.077 23.641 1.00 95.56 90 GLN A O 1
ATOM 714 N N . ARG A 1 91 ? -16.016 -3.976 23.213 1.00 94.94 91 ARG A N 1
ATOM 715 C CA . ARG A 1 91 ? -16.997 -3.298 24.074 1.00 94.94 91 ARG A CA 1
ATOM 716 C C . ARG A 1 91 ? -18.189 -2.739 23.296 1.00 94.94 91 ARG A C 1
ATOM 718 O O . ARG A 1 91 ? -19.096 -2.194 23.918 1.00 94.94 91 ARG A O 1
ATOM 725 N N . VAL A 1 92 ? -18.183 -2.849 21.967 1.00 94.75 92 VAL A N 1
ATOM 726 C CA . VAL A 1 92 ? -19.305 -2.429 21.122 1.00 94.75 92 VAL A CA 1
ATOM 727 C C . VAL A 1 92 ? -20.439 -3.442 21.247 1.00 94.75 92 VAL A C 1
ATOM 729 O O . VAL A 1 92 ? -20.245 -4.649 21.097 1.00 94.75 92 VAL A O 1
ATOM 732 N N . GLU A 1 93 ? -21.646 -2.950 21.497 1.00 94.38 93 GLU A N 1
ATOM 733 C CA . GLU A 1 93 ? -22.835 -3.790 21.601 1.00 94.38 93 GLU A CA 1
ATOM 734 C C . GLU A 1 93 ? -23.410 -4.158 20.229 1.00 94.38 93 GLU A C 1
ATOM 736 O O . GLU A 1 93 ? -23.205 -3.471 19.229 1.00 94.38 93 GLU A O 1
ATOM 741 N N . ARG A 1 94 ? -24.208 -5.235 20.170 1.00 92.62 94 ARG A N 1
ATOM 742 C CA . ARG A 1 94 ? -24.811 -5.725 18.912 1.00 92.62 94 ARG A CA 1
ATOM 743 C C . ARG A 1 94 ? -25.612 -4.658 18.161 1.00 92.62 94 ARG A C 1
ATOM 745 O O . ARG A 1 94 ? -25.605 -4.660 16.934 1.00 92.62 94 ARG A O 1
ATOM 752 N N . GLN A 1 95 ? -26.280 -3.762 18.886 1.00 92.56 95 GLN A N 1
ATOM 753 C CA . GLN A 1 95 ? -27.057 -2.663 18.306 1.00 92.56 95 GLN A CA 1
ATOM 754 C C . GLN A 1 95 ? -26.192 -1.652 17.530 1.00 92.56 95 GLN A C 1
ATOM 756 O O . GLN A 1 95 ? -26.646 -1.106 16.529 1.00 92.56 95 GLN A O 1
ATOM 761 N N . ASP A 1 96 ? -24.927 -1.490 17.924 1.00 94.31 96 ASP A N 1
ATOM 762 C CA . ASP A 1 96 ? -23.964 -0.547 17.343 1.00 94.31 96 ASP A CA 1
ATOM 763 C C . ASP A 1 96 ? -22.963 -1.218 16.382 1.00 94.31 96 ASP A C 1
ATOM 765 O O . ASP A 1 96 ? -22.125 -0.554 15.767 1.00 94.31 96 ASP A O 1
ATOM 769 N N . ALA A 1 97 ? -23.056 -2.539 16.198 1.00 94.94 97 ALA A N 1
ATOM 770 C CA . ALA A 1 97 ? -22.102 -3.318 15.408 1.00 94.94 97 ALA A CA 1
ATOM 771 C C . ALA A 1 97 ? -21.974 -2.826 13.958 1.00 94.94 97 ALA A C 1
ATOM 773 O O . ALA A 1 97 ? -20.877 -2.806 13.403 1.00 94.94 97 ALA A O 1
ATOM 774 N N . ARG A 1 98 ? -23.081 -2.387 13.341 1.00 97.19 98 ARG A N 1
ATOM 775 C CA . ARG A 1 98 ? -23.058 -1.814 11.984 1.00 97.19 98 ARG A CA 1
ATOM 776 C C . ARG A 1 98 ? -22.203 -0.550 11.923 1.00 97.19 98 ARG A C 1
ATOM 778 O O . ARG A 1 98 ? -21.392 -0.420 11.014 1.00 97.19 98 ARG A O 1
ATOM 785 N N . ALA A 1 99 ? -22.355 0.350 12.894 1.00 97.12 99 ALA A N 1
ATOM 786 C CA . ALA A 1 99 ? -21.566 1.575 12.959 1.00 97.12 99 ALA A CA 1
ATOM 787 C C . ALA A 1 99 ? -20.076 1.264 13.160 1.00 97.12 99 ALA A C 1
ATOM 789 O O . ALA A 1 99 ? -19.238 1.833 12.467 1.00 97.12 99 ALA A O 1
ATOM 790 N N . ALA A 1 100 ? -19.741 0.307 14.031 1.00 97.19 100 ALA A N 1
ATOM 791 C CA . ALA A 1 100 ? -18.356 -0.119 14.223 1.00 97.19 100 ALA A CA 1
ATOM 792 C C . ALA A 1 100 ? -17.730 -0.690 12.940 1.00 97.19 100 ALA A C 1
ATOM 794 O O . ALA A 1 100 ? -16.619 -0.305 12.583 1.00 97.19 100 ALA A O 1
ATOM 795 N N . TRP A 1 101 ? -18.448 -1.550 12.208 1.00 98.00 101 TRP A N 1
ATOM 796 C CA . TRP A 1 101 ? -17.973 -2.070 10.922 1.00 98.00 101 TRP A CA 1
ATOM 797 C C . TRP A 1 101 ? -17.768 -0.970 9.884 1.00 98.00 101 TRP A C 1
ATOM 799 O O . TRP A 1 101 ? -16.751 -0.979 9.195 1.00 98.00 101 TRP A O 1
ATOM 809 N N . LEU A 1 102 ? -18.687 -0.003 9.803 1.00 98.38 102 LEU A N 1
ATOM 810 C CA . LEU A 1 102 ? -18.527 1.154 8.923 1.00 98.38 102 LEU A CA 1
ATOM 811 C C . LEU A 1 102 ? -17.264 1.947 9.270 1.00 98.38 102 LEU A C 1
ATOM 813 O O . LEU A 1 102 ? -16.500 2.279 8.370 1.00 98.38 102 LEU A O 1
ATOM 817 N N . VAL A 1 103 ? -17.000 2.195 10.558 1.00 98.06 103 VAL A N 1
ATOM 818 C CA . VAL A 1 103 ? -15.781 2.883 11.011 1.00 98.06 103 VAL A CA 1
ATOM 819 C C . VAL A 1 103 ? -14.524 2.104 10.623 1.00 98.06 103 VAL A C 1
ATOM 821 O O . VAL A 1 103 ? -13.586 2.701 10.096 1.00 98.06 103 VAL A O 1
ATOM 824 N N . VAL A 1 104 ? -14.493 0.786 10.841 1.00 97.56 104 VAL A N 1
ATOM 825 C CA . VAL A 1 104 ? -13.335 -0.058 10.498 1.00 97.56 104 VAL A CA 1
ATOM 826 C C . VAL A 1 104 ? -13.088 -0.065 8.992 1.00 97.56 104 VAL A C 1
ATOM 828 O O . VAL A 1 104 ? -11.968 0.196 8.560 1.00 97.56 104 VAL A O 1
ATOM 831 N N . ILE A 1 105 ? -14.126 -0.320 8.191 1.00 98.44 105 ILE A N 1
ATOM 832 C CA . ILE A 1 105 ? -14.016 -0.395 6.730 1.00 98.44 105 ILE A CA 1
ATOM 833 C C . ILE A 1 105 ? -13.619 0.965 6.156 1.00 98.44 105 ILE A C 1
ATOM 835 O O . ILE A 1 105 ? -12.686 1.035 5.360 1.00 98.44 105 ILE A O 1
ATOM 839 N N . ALA A 1 106 ? -14.265 2.052 6.586 1.00 98.38 106 ALA A N 1
ATOM 840 C CA . ALA A 1 106 ? -13.927 3.392 6.118 1.00 98.38 106 ALA A CA 1
ATOM 841 C C . ALA A 1 106 ? -12.483 3.760 6.481 1.00 98.38 106 ALA A C 1
ATOM 843 O O . ALA A 1 106 ? -11.736 4.222 5.622 1.00 98.38 106 ALA A O 1
ATOM 844 N N . SER A 1 107 ? -12.058 3.487 7.719 1.00 98.00 107 SER A N 1
ATOM 845 C CA . SER A 1 107 ? -10.678 3.745 8.148 1.00 98.00 107 SER A CA 1
ATOM 846 C C . SER A 1 107 ? -9.672 2.930 7.334 1.00 98.00 107 SER A C 1
ATOM 848 O O . SER A 1 107 ? -8.651 3.470 6.920 1.00 98.00 107 SER A O 1
ATOM 850 N N . ALA A 1 108 ? -9.968 1.656 7.056 1.00 97.81 108 ALA A N 1
ATOM 851 C CA . ALA A 1 108 ? -9.115 0.790 6.247 1.00 97.81 108 ALA A CA 1
ATOM 852 C C . ALA A 1 108 ? -9.008 1.274 4.793 1.00 97.81 108 ALA A C 1
ATOM 854 O O . ALA A 1 108 ? -7.909 1.310 4.247 1.00 97.81 108 ALA A O 1
ATOM 855 N N . MET A 1 109 ? -10.118 1.694 4.179 1.00 98.50 109 MET A N 1
ATOM 856 C CA . MET A 1 109 ? -10.119 2.233 2.814 1.00 98.50 109 MET A CA 1
ATOM 857 C C . MET A 1 109 ? -9.349 3.550 2.714 1.00 98.50 109 MET A C 1
ATOM 859 O O . MET A 1 109 ? -8.557 3.726 1.791 1.00 98.50 109 MET A O 1
ATOM 863 N N . ILE A 1 110 ? -9.519 4.450 3.685 1.00 98.50 110 ILE A N 1
ATOM 864 C CA . ILE A 1 110 ? -8.768 5.710 3.720 1.00 98.50 110 ILE A CA 1
ATOM 865 C C . ILE A 1 110 ? -7.277 5.434 3.949 1.00 98.50 110 ILE A C 1
ATOM 867 O O . ILE A 1 110 ? -6.439 5.998 3.250 1.00 98.50 110 ILE A O 1
ATOM 871 N N . ALA A 1 111 ? -6.931 4.543 4.883 1.00 98.25 111 ALA A N 1
ATOM 872 C CA . ALA A 1 111 ? -5.546 4.156 5.133 1.00 98.25 111 ALA A CA 1
ATOM 873 C C . ALA A 1 111 ? -4.893 3.529 3.892 1.00 98.25 111 ALA A C 1
ATOM 875 O O . ALA A 1 111 ? -3.776 3.905 3.545 1.00 98.25 111 ALA A O 1
ATOM 876 N N . ALA A 1 112 ? -5.599 2.635 3.190 1.00 97.69 112 ALA A N 1
ATOM 877 C CA . ALA A 1 112 ? -5.133 2.061 1.932 1.00 97.69 112 ALA A CA 1
ATOM 878 C C . ALA A 1 112 ? -4.882 3.153 0.882 1.00 97.69 112 ALA A C 1
ATOM 880 O O . ALA A 1 112 ? -3.805 3.190 0.296 1.00 97.69 112 ALA A O 1
ATOM 881 N N . GLY A 1 113 ? -5.821 4.091 0.711 1.00 98.00 113 GLY A N 1
ATOM 882 C CA . GLY A 1 113 ? -5.666 5.225 -0.203 1.00 98.00 113 GLY A CA 1
ATOM 883 C C . GLY A 1 113 ? -4.469 6.120 0.131 1.00 98.00 113 GLY A C 1
ATOM 884 O O . GLY A 1 113 ? -3.741 6.532 -0.765 1.00 98.00 113 GLY A O 1
ATOM 885 N N . VAL A 1 114 ? -4.215 6.379 1.417 1.00 97.81 114 VAL A N 1
ATOM 886 C CA . VAL A 1 114 ? -3.031 7.126 1.873 1.00 97.81 114 VAL A CA 1
ATOM 887 C C . VAL A 1 114 ? -1.744 6.357 1.563 1.00 97.81 114 VAL A C 1
ATOM 889 O O . VAL A 1 114 ? -0.790 6.937 1.048 1.00 97.81 114 VAL A O 1
ATOM 892 N N . LEU A 1 115 ? -1.718 5.050 1.825 1.00 96.94 115 LEU A N 1
ATOM 893 C CA . LEU A 1 115 ? -0.539 4.207 1.619 1.00 96.94 115 LEU A CA 1
ATOM 894 C C . LEU A 1 115 ? -0.198 3.959 0.145 1.00 96.94 115 LEU A C 1
ATOM 896 O O . LEU A 1 115 ? 0.955 3.644 -0.134 1.00 96.94 115 LEU A O 1
ATOM 900 N N . LEU A 1 116 ? -1.123 4.173 -0.800 1.00 95.44 116 LEU A N 1
ATOM 901 C CA . LEU A 1 116 ? -0.806 4.156 -2.238 1.00 95.44 116 LEU A CA 1
ATOM 902 C C . LEU A 1 116 ? 0.300 5.155 -2.612 1.00 95.44 116 LEU A C 1
ATOM 904 O O . LEU A 1 116 ? 1.005 4.954 -3.596 1.00 95.44 116 LEU A O 1
ATOM 908 N N . PHE A 1 117 ? 0.476 6.215 -1.820 1.00 96.94 117 PHE A N 1
ATOM 909 C CA . PHE A 1 117 ? 1.513 7.224 -2.029 1.00 96.94 117 PHE A CA 1
ATOM 910 C C . PHE A 1 117 ? 2.829 6.909 -1.306 1.00 96.94 117 PHE A C 1
ATOM 912 O O . PHE A 1 117 ? 3.738 7.737 -1.324 1.00 96.94 117 PHE A O 1
ATOM 919 N N . MET A 1 118 ? 2.960 5.745 -0.667 1.00 95.81 118 MET A N 1
ATOM 920 C CA . MET A 1 118 ? 4.213 5.281 -0.069 1.00 95.81 118 MET A CA 1
ATOM 921 C C . MET A 1 118 ? 5.030 4.492 -1.100 1.00 95.81 118 MET A C 1
ATOM 923 O O . MET A 1 118 ? 4.524 3.568 -1.733 1.00 95.81 118 MET A O 1
ATOM 927 N N . TYR A 1 119 ? 6.316 4.810 -1.237 1.00 94.81 119 TYR A N 1
ATOM 928 C CA . TYR A 1 119 ? 7.240 4.028 -2.052 1.00 94.81 119 TYR A CA 1
ATOM 929 C C . TYR A 1 119 ? 7.387 2.602 -1.477 1.00 94.81 119 TYR A C 1
ATOM 931 O O . TYR A 1 119 ? 7.604 2.452 -0.270 1.00 94.81 119 TYR A O 1
ATOM 939 N N . PRO A 1 120 ? 7.332 1.543 -2.307 1.00 94.19 120 PRO A N 1
ATOM 940 C CA . PRO A 1 120 ? 7.298 0.147 -1.862 1.00 94.19 120 PRO A CA 1
ATOM 941 C C . PRO A 1 120 ? 8.685 -0.395 -1.452 1.00 94.19 120 PRO A C 1
ATOM 943 O O . PRO A 1 120 ? 9.109 -1.459 -1.896 1.00 94.19 120 PRO A O 1
ATOM 946 N N . PHE A 1 121 ? 9.410 0.296 -0.566 1.00 92.00 121 PHE A N 1
ATOM 947 C CA . PHE A 1 121 ? 10.784 -0.075 -0.174 1.00 92.00 121 PHE A CA 1
ATOM 948 C C . PHE A 1 121 ? 10.892 -1.422 0.568 1.00 92.00 121 PHE A C 1
ATOM 950 O O . PHE A 1 121 ? 11.993 -1.925 0.787 1.00 92.00 121 PHE A O 1
ATOM 957 N N . GLY A 1 122 ? 9.765 -1.979 1.022 1.00 88.81 122 GLY A N 1
ATOM 958 C CA . GLY A 1 122 ? 9.680 -3.290 1.671 1.00 88.81 122 GLY A CA 1
ATOM 959 C C . GLY A 1 122 ? 9.133 -4.406 0.776 1.00 88.81 122 GLY A C 1
ATOM 960 O O . GLY A 1 122 ? 9.030 -5.532 1.248 1.00 88.81 122 GLY A O 1
ATOM 961 N N . ALA A 1 123 ? 8.765 -4.102 -0.472 1.00 89.69 123 ALA A N 1
ATOM 962 C CA . ALA A 1 123 ? 8.086 -5.018 -1.389 1.00 89.69 123 ALA A CA 1
ATOM 963 C C . ALA A 1 123 ? 8.596 -4.805 -2.823 1.00 89.69 123 ALA A C 1
ATOM 965 O O . ALA A 1 123 ? 7.888 -4.301 -3.695 1.00 89.69 123 ALA A O 1
ATOM 966 N N . ALA A 1 124 ? 9.872 -5.129 -3.056 1.00 86.88 124 ALA A N 1
ATOM 967 C CA . ALA A 1 124 ? 10.485 -4.990 -4.380 1.00 86.88 124 ALA A CA 1
ATOM 968 C C . ALA A 1 124 ? 9.816 -5.895 -5.435 1.00 86.88 124 ALA A C 1
ATOM 970 O O . ALA A 1 124 ? 9.762 -5.530 -6.607 1.00 86.88 124 ALA A O 1
ATOM 971 N N . ASP A 1 125 ? 9.244 -7.016 -4.990 1.00 91.88 125 ASP A N 1
ATOM 972 C CA . ASP A 1 125 ? 8.438 -7.954 -5.774 1.00 91.88 125 ASP A CA 1
ATOM 973 C C . ASP A 1 125 ? 7.190 -7.315 -6.402 1.00 91.88 125 ASP A C 1
ATOM 975 O O . ASP A 1 125 ? 6.668 -7.820 -7.398 1.00 91.88 125 ASP A O 1
ATOM 979 N N . LEU A 1 126 ? 6.735 -6.160 -5.903 1.00 93.94 126 LEU A N 1
ATOM 980 C CA . LEU A 1 126 ? 5.688 -5.376 -6.559 1.00 93.94 126 LEU A CA 1
ATOM 981 C C . LEU A 1 126 ? 6.070 -5.010 -8.002 1.00 93.94 126 LEU A C 1
ATOM 983 O O . LEU A 1 126 ? 5.238 -5.098 -8.904 1.00 93.94 126 LEU A O 1
ATOM 987 N N . PHE A 1 127 ? 7.325 -4.621 -8.241 1.00 95.44 127 PHE A N 1
ATOM 988 C CA . PHE A 1 127 ? 7.783 -4.246 -9.580 1.00 95.44 127 PHE A CA 1
ATOM 989 C C . PHE A 1 127 ? 7.947 -5.455 -10.500 1.00 95.44 127 PHE A C 1
ATOM 991 O O . PHE A 1 127 ? 7.782 -5.319 -11.711 1.00 95.44 127 PHE A O 1
ATOM 998 N N . ASP A 1 128 ? 8.233 -6.633 -9.945 1.00 95.69 128 ASP A N 1
ATOM 999 C CA . ASP A 1 128 ? 8.229 -7.885 -10.701 1.00 95.69 128 ASP A CA 1
ATOM 1000 C C . ASP A 1 128 ? 6.816 -8.210 -11.201 1.00 95.69 128 ASP A C 1
ATOM 1002 O O . ASP A 1 128 ? 6.637 -8.442 -12.393 1.00 95.69 128 ASP A O 1
ATOM 1006 N N . ASN A 1 129 ? 5.802 -8.079 -10.338 1.00 96.19 129 ASN A N 1
ATOM 1007 C CA . ASN A 1 129 ? 4.394 -8.255 -10.715 1.00 96.19 129 ASN A CA 1
ATOM 1008 C C . ASN A 1 129 ? 3.936 -7.258 -11.792 1.00 96.19 129 ASN A C 1
ATOM 1010 O O . ASN A 1 129 ? 3.266 -7.639 -12.751 1.00 96.19 129 ASN A O 1
ATOM 1014 N N . ILE A 1 130 ? 4.318 -5.9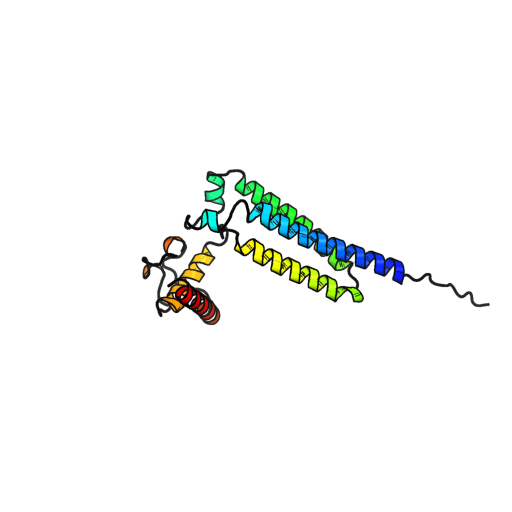80 -11.670 1.00 96.75 130 ILE A N 1
ATOM 1015 C CA . ILE A 1 130 ? 4.031 -4.974 -12.707 1.00 96.75 130 ILE A CA 1
ATOM 1016 C C . ILE A 1 130 ? 4.698 -5.378 -14.024 1.00 96.75 130 ILE A C 1
ATOM 1018 O O . ILE A 1 130 ? 4.080 -5.284 -15.083 1.00 96.75 130 ILE A O 1
ATOM 1022 N N . MET A 1 131 ? 5.947 -5.842 -13.972 1.00 97.81 131 MET A N 1
ATOM 1023 C CA . MET A 1 131 ? 6.681 -6.254 -15.162 1.00 97.81 131 MET A CA 1
ATOM 1024 C C . MET A 1 131 ? 6.053 -7.484 -15.829 1.00 97.81 131 MET A C 1
ATOM 1026 O O . MET A 1 131 ? 5.886 -7.478 -17.045 1.00 97.81 131 MET A O 1
ATOM 1030 N N . HIS A 1 132 ? 5.639 -8.505 -15.070 1.00 98.12 132 HIS A N 1
ATOM 1031 C CA . HIS A 1 132 ? 4.911 -9.665 -15.609 1.00 98.12 132 HIS A CA 1
ATOM 1032 C C . HIS A 1 132 ? 3.571 -9.258 -16.236 1.00 98.12 132 HIS A C 1
ATOM 1034 O O . HIS A 1 132 ? 3.275 -9.652 -17.366 1.00 98.12 132 HIS A O 1
ATOM 1040 N N . GLY A 1 133 ? 2.833 -8.353 -15.587 1.00 97.94 133 GLY A N 1
ATOM 1041 C CA . GLY A 1 133 ? 1.641 -7.740 -16.167 1.00 97.94 133 GLY A CA 1
ATOM 1042 C C . GLY A 1 133 ? 1.935 -7.027 -17.489 1.00 97.94 133 GLY A C 1
ATOM 1043 O O . GLY A 1 133 ? 1.193 -7.180 -18.453 1.00 97.94 133 GLY A O 1
ATOM 1044 N N . ARG A 1 134 ? 3.047 -6.295 -17.599 1.00 98.12 134 ARG A N 1
ATOM 1045 C CA . ARG A 1 134 ? 3.445 -5.634 -18.854 1.00 98.12 134 ARG A CA 1
ATOM 1046 C C . ARG A 1 134 ? 3.861 -6.628 -19.938 1.00 98.12 134 ARG A C 1
ATOM 1048 O O . ARG A 1 134 ? 3.480 -6.431 -21.090 1.00 98.12 134 ARG A O 1
ATOM 1055 N N . ILE A 1 135 ? 4.565 -7.708 -19.591 1.00 98.44 135 ILE A N 1
ATOM 1056 C CA . ILE A 1 135 ? 4.876 -8.816 -20.515 1.00 98.44 135 ILE A CA 1
ATOM 1057 C C . ILE A 1 135 ? 3.586 -9.330 -21.165 1.00 98.44 135 ILE A C 1
ATOM 1059 O O . ILE A 1 135 ? 3.520 -9.412 -22.390 1.00 98.44 135 ILE A O 1
ATOM 1063 N N . LEU A 1 136 ? 2.537 -9.568 -20.374 1.00 98.19 136 LEU A N 1
ATOM 1064 C CA . LEU A 1 136 ? 1.249 -10.019 -20.900 1.00 98.19 136 LEU A CA 1
ATOM 1065 C C . LEU A 1 136 ? 0.469 -8.912 -21.628 1.00 98.19 136 LEU A C 1
ATOM 1067 O O . LEU A 1 136 ? 0.111 -9.055 -22.792 1.00 98.19 136 LEU A O 1
ATOM 1071 N N . GLY A 1 137 ? 0.172 -7.815 -20.937 1.00 97.31 137 GLY A N 1
ATOM 1072 C CA . GLY A 1 137 ? -0.788 -6.801 -21.375 1.00 97.31 137 GLY A CA 1
ATOM 1073 C C . GLY A 1 137 ? -0.251 -5.775 -22.370 1.00 97.31 137 GLY A C 1
ATOM 1074 O O . GLY A 1 137 ? -1.033 -5.192 -23.113 1.00 97.31 137 GLY A O 1
ATOM 1075 N N . VAL A 1 138 ? 1.062 -5.534 -22.400 1.00 97.50 138 VAL A N 1
ATOM 1076 C CA . VAL A 1 138 ? 1.687 -4.544 -23.298 1.00 97.50 138 VAL A CA 1
ATOM 1077 C C . VAL A 1 138 ? 2.422 -5.234 -24.440 1.00 97.50 138 VAL A C 1
ATOM 1079 O O . VAL A 1 138 ? 2.288 -4.823 -25.588 1.00 97.50 138 VAL A O 1
ATOM 1082 N N . TYR A 1 139 ? 3.171 -6.296 -24.141 1.00 97.56 139 TYR A N 1
ATOM 1083 C CA . TYR A 1 139 ? 3.959 -7.009 -25.147 1.00 97.56 139 TYR A CA 1
ATOM 1084 C C . TYR A 1 139 ? 3.232 -8.203 -25.782 1.00 97.56 139 TYR A C 1
ATOM 1086 O O . TYR A 1 139 ? 3.718 -8.730 -26.781 1.00 97.56 139 TYR A O 1
ATOM 1094 N N . GLY A 1 140 ? 2.090 -8.639 -25.235 1.00 97.19 140 GLY A N 1
ATOM 1095 C CA . GLY A 1 140 ? 1.366 -9.818 -25.730 1.00 97.19 140 GLY A CA 1
ATOM 1096 C C . GLY A 1 140 ? 2.140 -11.131 -25.560 1.00 97.19 140 GLY A C 1
ATOM 1097 O O . GLY A 1 140 ? 1.855 -12.107 -26.251 1.00 97.19 140 GLY A O 1
ATOM 1098 N N . ALA A 1 141 ? 3.141 -11.142 -24.679 1.00 98.12 141 ALA A N 1
ATOM 1099 C CA . ALA A 1 141 ? 4.031 -12.263 -24.412 1.00 98.12 141 ALA A CA 1
ATOM 1100 C C . ALA A 1 141 ? 3.564 -13.063 -23.184 1.00 98.12 141 ALA A C 1
ATOM 1102 O O . ALA A 1 141 ? 2.614 -12.684 -22.496 1.00 98.12 141 ALA A O 1
ATOM 1103 N N . ASN A 1 142 ? 4.206 -14.197 -22.905 1.00 97.88 142 ASN A N 1
ATOM 1104 C CA . ASN A 1 142 ? 3.747 -15.104 -21.859 1.00 97.88 142 ASN A CA 1
ATOM 1105 C C . ASN A 1 142 ? 4.656 -15.023 -20.618 1.00 97.88 142 ASN A C 1
ATOM 1107 O O . ASN A 1 142 ? 5.761 -15.562 -20.651 1.00 97.88 142 ASN A O 1
ATOM 1111 N N . PRO A 1 143 ? 4.204 -14.451 -19.482 1.00 97.75 143 PRO A N 1
ATOM 1112 C CA . PRO A 1 143 ? 5.040 -14.313 -18.285 1.00 97.75 143 PRO A CA 1
ATOM 1113 C C . PRO A 1 143 ? 5.421 -15.654 -17.631 1.00 97.75 143 PRO A C 1
ATOM 1115 O O . PRO A 1 143 ? 6.276 -15.679 -16.746 1.00 97.75 143 PRO A O 1
ATOM 1118 N N . PHE A 1 144 ? 4.826 -16.777 -18.056 1.00 98.00 144 PHE A N 1
ATOM 1119 C CA . PHE A 1 144 ? 5.190 -18.127 -17.607 1.00 98.00 144 PHE A CA 1
ATOM 1120 C C . PHE A 1 144 ? 6.392 -18.724 -18.341 1.00 98.00 144 PHE A C 1
ATOM 1122 O O . PHE A 1 144 ? 6.976 -19.695 -17.866 1.00 98.00 144 PHE A O 1
ATOM 1129 N N . THR A 1 145 ? 6.762 -18.167 -19.493 1.00 97.81 145 THR A N 1
ATOM 1130 C CA . THR A 1 145 ? 7.902 -18.627 -20.303 1.00 97.81 145 THR A CA 1
ATOM 1131 C C . THR A 1 145 ? 8.925 -17.523 -20.534 1.00 97.81 145 THR A C 1
ATOM 1133 O O . THR A 1 145 ? 10.121 -17.795 -20.633 1.00 97.81 145 THR A O 1
ATOM 1136 N N . ASP A 1 146 ? 8.462 -16.279 -20.570 1.00 98.25 146 ASP A N 1
ATOM 1137 C CA . ASP A 1 146 ? 9.246 -15.100 -20.886 1.00 98.25 146 ASP A CA 1
ATOM 1138 C C . ASP A 1 146 ? 9.617 -14.344 -19.610 1.00 98.25 146 ASP A C 1
ATOM 1140 O O . ASP A 1 146 ? 8.866 -14.278 -18.636 1.00 98.25 146 ASP A O 1
ATOM 1144 N N . THR A 1 147 ? 10.817 -13.769 -19.602 1.00 98.06 147 THR A N 1
ATOM 1145 C CA . THR A 1 147 ? 11.380 -13.089 -18.426 1.00 98.06 147 THR A CA 1
ATOM 1146 C C . THR A 1 147 ? 11.599 -11.616 -18.715 1.00 98.06 147 THR A C 1
ATOM 1148 O O . THR A 1 147 ? 11.848 -11.224 -19.855 1.00 98.06 147 THR A O 1
ATOM 1151 N N . ALA A 1 148 ? 11.610 -10.787 -17.672 1.00 97.31 148 ALA A N 1
ATOM 1152 C CA . ALA A 1 148 ? 11.859 -9.353 -17.812 1.00 97.31 148 ALA A CA 1
ATOM 1153 C C . ALA A 1 148 ? 13.182 -9.027 -18.538 1.00 97.31 148 ALA A C 1
ATOM 1155 O O . ALA A 1 148 ? 13.279 -8.019 -19.230 1.00 97.31 148 ALA A O 1
ATOM 1156 N N . ALA A 1 149 ? 14.201 -9.890 -18.442 1.00 97.88 149 ALA A N 1
ATOM 1157 C CA . ALA A 1 149 ? 15.494 -9.742 -19.114 1.00 97.88 149 ALA A CA 1
ATOM 1158 C C . ALA A 1 149 ? 15.412 -9.731 -20.649 1.00 97.88 149 ALA A C 1
ATOM 1160 O O . ALA A 1 149 ? 16.373 -9.280 -21.284 1.00 97.88 149 ALA A O 1
ATOM 1161 N N . GLN A 1 150 ? 14.306 -10.213 -21.224 1.00 98.31 150 GLN A N 1
ATOM 1162 C CA . GLN A 1 150 ? 14.006 -10.152 -22.656 1.00 98.31 150 GLN A CA 1
ATOM 1163 C C . GLN A 1 150 ? 13.426 -8.784 -23.070 1.00 98.31 150 GLN A C 1
ATOM 1165 O O . GLN A 1 150 ? 13.531 -8.404 -24.231 1.00 98.31 150 GLN A O 1
ATOM 1170 N N . PHE A 1 151 ? 12.918 -7.993 -22.118 1.00 97.69 151 PHE A N 1
ATOM 1171 C CA . PHE A 1 151 ? 12.233 -6.711 -22.336 1.00 97.69 151 PHE A CA 1
ATOM 1172 C C . PHE A 1 151 ? 12.983 -5.544 -21.671 1.00 97.69 151 PHE A C 1
ATOM 1174 O O . PHE A 1 151 ? 12.419 -4.737 -20.938 1.00 97.69 151 PHE A O 1
ATOM 1181 N N . ARG A 1 152 ? 14.295 -5.437 -21.916 1.00 96.88 152 ARG A N 1
ATOM 1182 C CA . ARG A 1 152 ? 15.169 -4.455 -21.230 1.00 96.88 152 ARG A CA 1
ATOM 1183 C C . ARG A 1 152 ? 14.845 -2.989 -21.519 1.00 96.88 152 ARG A C 1
ATOM 1185 O O . ARG A 1 152 ? 15.308 -2.124 -20.783 1.00 96.88 152 ARG A O 1
ATOM 1192 N N . GLY A 1 153 ? 14.128 -2.724 -22.611 1.00 96.06 153 GLY A N 1
ATOM 1193 C CA . GLY A 1 153 ? 13.683 -1.383 -22.988 1.00 96.06 153 GLY A CA 1
ATOM 1194 C C . GLY A 1 153 ? 12.456 -0.901 -22.212 1.00 96.06 153 GLY A C 1
ATOM 1195 O O . GLY A 1 153 ? 12.067 0.251 -22.371 1.00 96.06 153 GLY A O 1
ATOM 1196 N N . ASP A 1 154 ? 11.839 -1.758 -21.395 1.00 96.38 154 ASP A N 1
ATOM 1197 C CA . ASP A 1 154 ? 10.677 -1.377 -20.602 1.00 96.38 154 ASP A CA 1
ATOM 1198 C C . ASP A 1 154 ? 11.052 -0.379 -19.484 1.00 96.38 154 ASP A C 1
ATOM 1200 O O . ASP A 1 154 ? 12.030 -0.619 -18.768 1.00 96.38 154 ASP A O 1
ATOM 1204 N N . PRO A 1 155 ? 10.281 0.706 -19.261 1.00 93.50 155 PRO A N 1
ATOM 1205 C CA . PRO A 1 155 ? 10.561 1.673 -18.196 1.00 93.50 155 PRO A CA 1
ATOM 1206 C C . PRO A 1 155 ? 10.615 1.068 -16.784 1.00 93.50 155 PRO A C 1
ATOM 1208 O O . PRO A 1 155 ? 11.350 1.560 -15.926 1.00 93.50 155 PRO A O 1
ATOM 1211 N N . ILE A 1 156 ? 9.863 -0.008 -16.531 1.00 94.62 156 ILE A N 1
ATOM 1212 C CA . ILE A 1 156 ? 9.805 -0.681 -15.228 1.00 94.62 156 ILE A CA 1
ATOM 1213 C C . ILE A 1 156 ? 10.973 -1.656 -15.037 1.00 94.62 156 ILE A C 1
ATOM 1215 O O . ILE A 1 156 ? 11.315 -1.972 -13.897 1.00 94.62 156 ILE A O 1
ATOM 1219 N N . TYR A 1 157 ? 11.674 -2.057 -16.104 1.00 96.62 157 TYR A N 1
ATOM 1220 C CA . TYR A 1 157 ? 12.761 -3.042 -16.038 1.00 96.62 157 TYR A CA 1
ATOM 1221 C C . TYR A 1 157 ? 13.858 -2.682 -15.022 1.00 96.62 157 TYR A C 1
ATOM 1223 O O . TYR A 1 157 ? 14.453 -3.560 -14.391 1.00 96.62 157 TYR A O 1
ATOM 1231 N N . ALA A 1 158 ? 14.152 -1.391 -14.838 1.00 95.50 158 ALA A N 1
ATOM 1232 C CA . ALA A 1 158 ? 15.140 -0.947 -13.857 1.00 95.50 158 ALA A CA 1
ATOM 1233 C C . ALA A 1 158 ? 14.737 -1.291 -12.410 1.00 95.50 158 ALA A C 1
ATOM 1235 O O . ALA A 1 158 ? 15.617 -1.555 -11.590 1.00 95.50 158 ALA A O 1
ATOM 1236 N N . PHE A 1 159 ? 13.434 -1.326 -12.121 1.00 95.12 159 PHE A N 1
ATOM 1237 C CA . PHE A 1 159 ? 12.847 -1.567 -10.802 1.00 95.12 159 PHE A CA 1
ATOM 1238 C C . PHE A 1 159 ? 12.599 -3.051 -10.507 1.00 95.12 159 PHE A C 1
ATOM 1240 O O . PHE A 1 159 ? 12.432 -3.409 -9.349 1.00 95.12 159 PHE A O 1
ATOM 1247 N N . THR A 1 160 ? 12.596 -3.910 -11.527 1.00 95.56 160 THR A N 1
ATOM 1248 C CA . THR A 1 160 ? 12.413 -5.364 -11.406 1.00 95.56 160 THR A CA 1
ATOM 1249 C C . THR A 1 160 ? 13.592 -6.013 -10.673 1.00 95.56 160 THR A C 1
ATOM 1251 O O . THR A 1 160 ? 14.742 -5.893 -11.116 1.00 95.56 160 THR A O 1
ATOM 1254 N N . ALA A 1 161 ? 13.333 -6.727 -9.574 1.00 94.38 161 ALA A N 1
ATOM 1255 C CA . ALA A 1 161 ? 14.381 -7.390 -8.798 1.00 94.38 161 ALA A CA 1
ATOM 1256 C C . ALA A 1 161 ? 14.806 -8.722 -9.441 1.00 94.38 161 ALA A C 1
ATOM 1258 O O . ALA A 1 161 ? 15.998 -9.028 -9.535 1.00 94.38 161 ALA A O 1
ATOM 1259 N N . TRP A 1 162 ? 13.847 -9.483 -9.967 1.00 94.75 162 TRP A N 1
ATOM 1260 C CA . TRP A 1 162 ? 14.005 -10.855 -10.447 1.00 94.75 162 TRP A CA 1
ATOM 1261 C C . TRP A 1 162 ? 13.968 -10.934 -11.973 1.00 94.75 162 TRP A C 1
ATOM 1263 O O . TRP A 1 162 ? 13.144 -11.601 -12.593 1.00 94.75 162 TRP A O 1
ATOM 1273 N N . LYS A 1 163 ? 14.933 -10.270 -12.614 1.00 96.38 163 LYS A N 1
ATOM 1274 C CA . LYS A 1 163 ? 14.947 -10.058 -14.073 1.00 96.38 163 LYS A CA 1
ATOM 1275 C C . LYS A 1 163 ? 14.933 -11.332 -14.922 1.00 96.38 163 LYS A C 1
ATOM 1277 O O . LYS A 1 163 ? 14.539 -11.284 -16.080 1.00 96.38 163 LYS A O 1
ATOM 1282 N N . ARG A 1 164 ? 15.407 -12.456 -14.385 1.00 97.31 164 ARG A N 1
ATOM 1283 C CA . ARG A 1 164 ? 15.528 -13.739 -15.100 1.00 97.31 164 ARG A CA 1
ATOM 1284 C C . ARG A 1 164 ? 14.529 -14.789 -14.611 1.00 97.31 164 ARG A C 1
ATOM 1286 O O . ARG A 1 164 ? 14.699 -15.960 -14.928 1.00 97.31 164 ARG A O 1
ATOM 1293 N N . THR A 1 165 ? 13.520 -14.374 -13.851 1.00 96.38 165 THR A N 1
ATOM 1294 C CA . THR A 1 165 ? 12.517 -15.270 -13.274 1.00 96.38 165 THR A CA 1
ATOM 1295 C C . THR A 1 165 ? 11.175 -15.048 -13.965 1.00 96.38 165 THR A C 1
ATOM 1297 O O . THR A 1 165 ? 10.761 -13.909 -14.202 1.00 96.38 165 THR A O 1
ATOM 1300 N N . THR A 1 166 ? 10.512 -16.144 -14.321 1.00 96.75 166 THR A N 1
ATOM 1301 C CA . THR A 1 166 ? 9.130 -16.148 -14.818 1.00 96.75 166 THR A CA 1
ATOM 1302 C C . THR A 1 166 ? 8.154 -15.910 -13.667 1.00 96.75 166 THR A C 1
ATOM 1304 O O . THR A 1 166 ? 8.544 -15.937 -12.497 1.00 96.75 166 THR A O 1
ATOM 1307 N N . SER A 1 167 ? 6.880 -15.678 -13.972 1.00 95.88 167 SER A N 1
ATOM 1308 C CA . SER A 1 167 ? 5.874 -15.524 -12.923 1.00 95.88 167 SER A CA 1
ATOM 1309 C C . SER A 1 167 ? 5.755 -16.786 -12.060 1.00 95.88 167 SER A C 1
ATOM 1311 O O . SER A 1 167 ? 5.771 -17.914 -12.559 1.00 95.88 167 SER A O 1
ATOM 1313 N N . ALA A 1 168 ? 5.631 -16.569 -10.748 1.00 93.56 168 ALA A N 1
ATOM 1314 C CA . ALA A 1 168 ? 5.308 -17.590 -9.754 1.00 93.56 168 ALA A CA 1
ATOM 1315 C C . ALA A 1 168 ? 3.807 -17.621 -9.399 1.00 93.56 168 ALA A C 1
ATOM 1317 O O . ALA A 1 168 ? 3.369 -18.499 -8.654 1.00 93.56 168 ALA A O 1
ATOM 1318 N N . TYR A 1 169 ? 3.023 -16.661 -9.895 1.00 94.81 169 TYR A N 1
ATOM 1319 C CA . TYR A 1 169 ? 1.603 -16.516 -9.584 1.00 94.81 169 TYR A CA 1
ATOM 1320 C C . TYR A 1 169 ? 0.721 -17.236 -10.603 1.00 94.81 169 TYR A C 1
ATOM 1322 O O . TYR A 1 169 ? 1.129 -17.519 -11.718 1.00 94.81 169 TYR A O 1
ATOM 1330 N N . GLY A 1 170 ? -0.516 -17.565 -10.224 1.00 95.69 170 GLY A N 1
ATOM 1331 C CA . GLY A 1 170 ? -1.436 -18.276 -11.114 1.00 95.69 170 GLY A CA 1
ATOM 1332 C C . GLY A 1 170 ? -1.985 -17.403 -12.259 1.00 95.69 170 GLY A C 1
ATOM 1333 O O . GLY A 1 170 ? -2.018 -16.178 -12.135 1.00 95.69 170 GLY A O 1
ATOM 1334 N N . PRO A 1 171 ? -2.530 -18.011 -13.334 1.00 96.31 171 PRO A N 1
ATOM 1335 C CA . PRO A 1 171 ? -3.032 -17.282 -14.505 1.00 96.31 171 PRO A CA 1
ATOM 1336 C C . PRO A 1 171 ? -4.047 -16.178 -14.192 1.00 96.31 171 PRO A C 1
ATOM 1338 O O . PRO A 1 171 ? -4.016 -15.127 -14.818 1.00 96.31 171 PRO A O 1
ATOM 1341 N N . ALA A 1 172 ? -4.923 -16.376 -13.202 1.00 97.56 172 ALA A N 1
ATOM 1342 C CA . ALA A 1 172 ? -5.909 -15.365 -12.819 1.00 97.56 172 ALA A CA 1
ATOM 1343 C C . ALA A 1 172 ? -5.258 -14.058 -12.331 1.00 97.56 172 ALA A C 1
ATOM 1345 O O . ALA A 1 172 ? -5.749 -12.974 -12.635 1.00 97.56 172 ALA A O 1
ATOM 1346 N N . TRP A 1 173 ? -4.144 -14.157 -11.602 1.00 97.38 173 TRP A N 1
ATOM 1347 C CA . TRP A 1 173 ? -3.386 -12.993 -11.156 1.00 97.38 173 TRP A CA 1
ATOM 1348 C C . TRP A 1 173 ? -2.707 -12.295 -12.333 1.00 97.38 173 TRP A C 1
ATOM 1350 O O . TRP A 1 173 ? -2.861 -11.087 -12.496 1.00 97.38 173 TRP A O 1
ATOM 1360 N N . GLU A 1 174 ? -2.045 -13.063 -13.201 1.00 97.62 174 GLU A N 1
ATOM 1361 C CA . GLU A 1 174 ? -1.381 -12.520 -14.389 1.00 97.62 174 GLU A CA 1
ATOM 1362 C C . GLU A 1 174 ? -2.363 -11.829 -15.333 1.00 97.62 174 GLU A C 1
ATOM 1364 O O . GLU A 1 174 ? -2.062 -10.764 -15.855 1.00 97.62 174 GLU A O 1
ATOM 1369 N N . MET A 1 175 ? -3.576 -12.361 -15.497 1.00 97.81 175 MET A N 1
ATOM 1370 C CA . MET A 1 175 ? -4.625 -11.708 -16.286 1.00 97.81 175 MET A CA 1
ATOM 1371 C C . MET A 1 175 ? -5.060 -10.365 -15.685 1.00 97.81 175 MET A C 1
ATOM 1373 O O . MET A 1 175 ? -5.281 -9.411 -16.430 1.00 97.81 175 MET A O 1
ATOM 1377 N N . LEU A 1 176 ? -5.163 -10.260 -14.356 1.00 98.00 176 LEU A N 1
ATOM 1378 C CA . LEU A 1 176 ? -5.475 -8.995 -13.683 1.00 98.00 176 LEU A CA 1
ATOM 1379 C C . LEU A 1 176 ? -4.321 -7.988 -13.816 1.00 98.00 176 LEU A C 1
ATOM 1381 O O . LEU A 1 176 ? -4.548 -6.823 -14.154 1.00 98.00 176 LEU A O 1
ATOM 1385 N N . ALA A 1 177 ? -3.081 -8.430 -13.604 1.00 97.44 177 ALA A N 1
ATOM 1386 C CA . ALA A 1 177 ? -1.892 -7.599 -13.781 1.00 97.44 177 ALA A CA 1
ATOM 1387 C C . ALA A 1 177 ? -1.738 -7.146 -15.246 1.00 97.44 177 ALA A C 1
ATOM 1389 O O . ALA A 1 177 ? -1.476 -5.978 -15.518 1.00 97.44 177 ALA A O 1
ATOM 1390 N N . GLY A 1 178 ? -1.988 -8.044 -16.198 1.00 97.94 178 GLY A N 1
ATOM 1391 C CA . GLY A 1 178 ? -1.980 -7.760 -17.628 1.00 97.94 178 GLY A CA 1
ATOM 1392 C C . GLY A 1 178 ? -3.068 -6.782 -18.044 1.00 97.94 178 GLY A C 1
ATOM 1393 O O . GLY A 1 178 ? -2.782 -5.808 -18.733 1.00 97.94 178 GLY A O 1
ATOM 1394 N N . GLY A 1 179 ? -4.301 -6.978 -17.573 1.00 97.88 179 GLY A N 1
ATOM 1395 C CA . GLY A 1 179 ? -5.412 -6.069 -17.855 1.00 97.88 179 GLY A CA 1
ATOM 1396 C C . GLY A 1 179 ? -5.170 -4.657 -17.320 1.00 97.88 179 GLY A C 1
ATOM 1397 O O . GLY A 1 179 ? -5.429 -3.677 -18.018 1.00 97.88 179 GLY A O 1
ATOM 1398 N N . THR A 1 180 ? -4.617 -4.535 -16.110 1.00 96.94 180 THR A N 1
ATOM 1399 C CA . THR A 1 180 ? -4.268 -3.224 -15.539 1.00 96.94 180 THR A CA 1
ATOM 1400 C C . THR A 1 180 ? -3.098 -2.573 -16.278 1.00 96.94 180 THR A C 1
ATOM 1402 O O . THR A 1 180 ? -3.187 -1.396 -16.622 1.00 96.94 180 THR A O 1
ATOM 1405 N N . ALA A 1 181 ? -2.040 -3.326 -16.600 1.00 97.12 181 ALA A N 1
ATOM 1406 C CA . ALA A 1 181 ? -0.906 -2.829 -17.378 1.00 97.12 181 ALA A CA 1
ATOM 1407 C C . ALA A 1 181 ? -1.318 -2.361 -18.783 1.00 97.12 181 ALA A C 1
ATOM 1409 O O . ALA A 1 181 ? -0.893 -1.290 -19.220 1.00 97.12 181 ALA A O 1
ATOM 1410 N N . TRP A 1 182 ? -2.174 -3.131 -19.462 1.00 97.31 182 TRP A N 1
ATOM 1411 C CA . TRP A 1 182 ? -2.751 -2.765 -20.754 1.00 97.31 182 TRP A CA 1
ATOM 1412 C C . TRP A 1 182 ? -3.550 -1.463 -20.654 1.00 97.31 182 TRP A C 1
ATOM 1414 O O . TRP A 1 182 ? -3.295 -0.537 -21.419 1.00 97.31 182 TRP A O 1
ATOM 1424 N N . LEU A 1 183 ? -4.460 -1.351 -19.678 1.00 97.19 183 LEU A N 1
ATOM 1425 C CA . LEU A 1 183 ? -5.296 -0.161 -19.499 1.00 97.19 183 LEU A CA 1
ATOM 1426 C C . LEU A 1 183 ? -4.450 1.095 -19.258 1.00 97.19 183 LEU A C 1
ATOM 1428 O O . LEU A 1 183 ? -4.684 2.127 -19.881 1.00 97.19 183 LEU A O 1
ATOM 1432 N N . VAL A 1 184 ? -3.442 1.005 -18.386 1.00 94.38 184 VAL A N 1
ATOM 1433 C CA . VAL A 1 184 ? -2.518 2.120 -18.126 1.00 94.38 184 VAL A CA 1
ATOM 1434 C C . VAL A 1 184 ? -1.752 2.498 -19.393 1.00 94.38 184 VAL A C 1
ATOM 1436 O O . VAL A 1 184 ? -1.594 3.684 -19.675 1.00 94.38 184 VAL A O 1
ATOM 1439 N N . HIS A 1 185 ? -1.317 1.513 -20.184 1.00 93.56 185 HIS A N 1
ATOM 1440 C CA . HIS A 1 185 ? -0.638 1.773 -21.450 1.00 93.56 185 HIS A CA 1
ATOM 1441 C C . HIS A 1 185 ? -1.528 2.522 -22.451 1.00 93.56 185 HIS A C 1
ATOM 1443 O O . HIS A 1 185 ? -1.021 3.401 -23.132 1.00 93.56 185 HIS A O 1
ATOM 1449 N N . GLN A 1 186 ? -2.840 2.257 -22.489 1.00 94.50 186 GLN A N 1
ATOM 1450 C CA . GLN A 1 186 ? -3.774 3.005 -23.346 1.00 94.50 186 GLN A CA 1
ATOM 1451 C C . GLN A 1 186 ? -3.988 4.463 -22.902 1.00 94.50 186 GLN A C 1
ATOM 1453 O O . GLN A 1 186 ? -4.355 5.301 -23.716 1.00 94.50 186 GLN A O 1
ATOM 1458 N N . ILE A 1 187 ? -3.814 4.770 -21.612 1.00 92.69 187 ILE A N 1
ATOM 1459 C CA . ILE A 1 187 ? -4.044 6.119 -21.060 1.00 92.69 187 ILE A CA 1
ATOM 1460 C C . ILE A 1 187 ? -2.808 7.012 -21.223 1.00 92.69 187 ILE A C 1
ATOM 1462 O O . ILE A 1 187 ? -2.937 8.220 -21.405 1.00 92.69 187 ILE A O 1
ATOM 1466 N N . VAL A 1 188 ? -1.618 6.426 -21.082 1.00 85.75 188 VAL A N 1
ATOM 1467 C CA . VAL A 1 188 ? -0.333 7.148 -21.060 1.00 85.75 188 VAL A CA 1
ATOM 1468 C C . VAL A 1 188 ? 0.409 7.054 -22.404 1.00 85.75 188 VAL A C 1
ATOM 1470 O O . VAL A 1 188 ? 1.395 7.765 -22.598 1.00 85.75 188 VAL A O 1
ATOM 1473 N N . GLY A 1 189 ? -0.032 6.160 -23.296 1.00 58.56 189 GLY A N 1
ATOM 1474 C CA . GLY A 1 189 ? 0.548 5.899 -24.618 1.00 58.56 189 GLY A CA 1
ATOM 1475 C C . GLY A 1 189 ? 0.225 6.947 -25.672 1.00 58.56 189 GLY A C 1
ATOM 1476 O O . GLY A 1 189 ? -0.872 7.543 -25.611 1.00 58.56 189 GLY A O 1
#

Foldseek 3Di:
DDDDPPDDDPVVVLVVLQVVLLVLLLVLLVVLLVLCCPLFCVVQFCVVCVVPALAALVNVCVVPVCNVVSVVVSVVSNVVSVVSNVVSLVSHDPVCNVVSVVSVVVSVVSSVVSCVRGHPNVCLCVLVLLLLLCCCQVVVHHLQVDFQLVVCVDPSSRRRPCRPDGDPDDPVSSVVSVVVNNVVVVVVD